Protein AF-A0AAJ2P8X5-F1 (afdb_monomer_lite)

Structure (mmCIF, N/CA/C/O backbone):
data_AF-A0AAJ2P8X5-F1
#
_entry.id   AF-A0AAJ2P8X5-F1
#
loop_
_atom_site.group_PDB
_atom_site.id
_atom_site.type_symbol
_atom_site.label_atom_id
_atom_site.label_alt_id
_atom_site.label_comp_id
_atom_site.label_asym_id
_atom_site.label_entity_id
_atom_site.label_seq_id
_atom_site.pdbx_PDB_ins_code
_atom_site.Cartn_x
_atom_site.Cartn_y
_atom_site.Cartn_z
_atom_site.occupancy
_atom_site.B_iso_or_equiv
_atom_site.auth_seq_id
_atom_site.auth_comp_id
_atom_site.auth_asym_id
_atom_site.auth_atom_id
_atom_site.pdbx_PDB_model_num
ATOM 1 N N . MET A 1 1 ? -8.723 -3.787 31.230 1.00 48.84 1 MET A N 1
ATOM 2 C CA . MET A 1 1 ? -7.267 -3.591 31.422 1.00 48.84 1 MET A CA 1
ATOM 3 C C . MET A 1 1 ? -6.773 -2.481 30.490 1.00 48.84 1 MET A C 1
ATOM 5 O O . MET A 1 1 ? -7.272 -2.401 29.375 1.00 48.84 1 MET A O 1
ATOM 9 N N . ILE A 1 2 ? -5.884 -1.577 30.924 1.00 58.97 2 ILE A N 1
ATOM 10 C CA . ILE A 1 2 ? -5.208 -0.631 30.011 1.00 58.97 2 ILE A CA 1
ATOM 11 C C . ILE A 1 2 ? -3.927 -1.324 29.549 1.00 58.97 2 ILE A C 1
ATOM 13 O O . ILE A 1 2 ? -3.049 -1.585 30.367 1.00 58.97 2 ILE A O 1
ATOM 17 N N . ILE A 1 3 ? -3.831 -1.668 28.265 1.00 67.25 3 ILE A N 1
ATOM 18 C CA . ILE A 1 3 ? -2.622 -2.289 27.715 1.00 67.25 3 ILE A CA 1
ATOM 19 C C . ILE A 1 3 ? -1.516 -1.234 27.694 1.00 67.25 3 ILE A C 1
ATOM 21 O O . ILE A 1 3 ? -1.580 -0.263 26.937 1.00 67.25 3 ILE A O 1
ATOM 25 N N . ASN A 1 4 ? -0.485 -1.426 28.518 1.00 75.75 4 ASN A N 1
ATOM 26 C CA . ASN A 1 4 ? 0.704 -0.590 28.467 1.00 75.75 4 ASN A CA 1
ATOM 27 C C . ASN A 1 4 ? 1.632 -1.073 27.343 1.00 75.75 4 ASN A C 1
ATOM 29 O O . ASN A 1 4 ? 2.343 -2.067 27.492 1.00 75.75 4 ASN A O 1
ATOM 33 N N . LEU A 1 5 ? 1.655 -0.342 26.225 1.00 81.06 5 LEU A N 1
ATOM 34 C CA . LEU A 1 5 ? 2.528 -0.647 25.085 1.00 81.06 5 LEU A CA 1
ATOM 35 C C . LEU A 1 5 ? 4.020 -0.540 25.400 1.00 81.06 5 LEU A C 1
ATOM 37 O O . LEU A 1 5 ? 4.839 -1.070 24.649 1.00 81.06 5 LEU A O 1
ATOM 41 N N . ASP A 1 6 ? 4.390 0.095 26.512 1.00 74.50 6 ASP A N 1
ATOM 42 C CA . ASP A 1 6 ? 5.770 0.077 26.976 1.00 74.50 6 ASP A CA 1
ATOM 43 C C . ASP A 1 6 ? 6.208 -1.357 27.356 1.00 74.50 6 ASP A C 1
ATOM 45 O O . ASP A 1 6 ? 7.390 -1.656 27.317 1.00 74.50 6 ASP A O 1
ATOM 49 N N . ASN A 1 7 ? 5.304 -2.309 27.587 1.00 74.25 7 ASN A N 1
ATOM 50 C CA . ASN A 1 7 ? 5.685 -3.704 27.864 1.00 74.25 7 ASN A CA 1
ATOM 51 C C . ASN A 1 7 ? 5.551 -4.631 26.643 1.00 74.25 7 ASN A C 1
ATOM 53 O O . ASN A 1 7 ? 5.762 -5.836 26.742 1.00 74.25 7 ASN A O 1
ATOM 57 N N . VAL A 1 8 ? 5.221 -4.077 25.474 1.00 82.62 8 VAL A N 1
ATOM 58 C CA . VAL A 1 8 ? 4.968 -4.834 24.244 1.00 82.62 8 VAL A CA 1
ATOM 59 C C . VAL A 1 8 ? 6.171 -4.669 23.308 1.00 82.62 8 VAL A C 1
ATOM 61 O O . VAL A 1 8 ? 6.244 -3.751 22.493 1.00 82.62 8 VAL A O 1
ATOM 64 N N . ASP A 1 9 ? 7.164 -5.552 23.420 1.00 83.31 9 ASP A N 1
ATOM 65 C CA . ASP A 1 9 ? 8.442 -5.387 22.706 1.00 83.31 9 ASP A CA 1
ATOM 66 C C . ASP A 1 9 ? 8.309 -5.346 21.178 1.00 83.31 9 ASP A C 1
ATOM 68 O O . ASP A 1 9 ? 8.989 -4.556 20.518 1.00 83.31 9 ASP A O 1
ATOM 72 N N . ILE A 1 10 ? 7.377 -6.117 20.617 1.00 86.00 10 ILE A N 1
ATOM 73 C CA . ILE A 1 10 ? 7.156 -6.200 19.168 1.00 86.00 10 ILE A CA 1
ATOM 74 C C . ILE A 1 10 ? 6.705 -4.863 18.558 1.00 86.00 10 ILE A C 1
ATOM 76 O O . ILE A 1 10 ? 6.991 -4.624 17.387 1.00 86.00 10 ILE A O 1
ATOM 80 N N . VAL A 1 11 ? 6.087 -3.948 19.325 1.00 86.25 11 VAL A N 1
ATOM 81 C CA . VAL A 1 11 ? 5.691 -2.612 18.822 1.00 86.25 11 VAL A CA 1
ATOM 82 C C . VAL A 1 11 ? 6.790 -1.558 18.970 1.00 86.25 11 VAL A C 1
ATOM 84 O O . VAL A 1 11 ? 6.691 -0.466 18.402 1.00 86.25 11 VAL A O 1
ATOM 87 N N . ARG A 1 12 ? 7.860 -1.861 19.713 1.00 86.69 12 ARG A N 1
ATOM 88 C CA . ARG A 1 12 ? 8.948 -0.915 19.969 1.00 86.69 12 ARG A CA 1
ATOM 89 C C . ARG A 1 12 ? 9.905 -0.840 18.782 1.00 86.69 12 ARG A C 1
ATOM 91 O O . ARG A 1 12 ? 10.338 -1.841 18.210 1.00 86.69 12 ARG A O 1
ATOM 98 N N . ASN A 1 13 ? 10.288 0.385 18.443 1.00 84.31 13 ASN A N 1
ATOM 99 C CA . ASN A 1 13 ? 11.264 0.686 17.400 1.00 84.31 13 ASN A CA 1
ATOM 100 C C . ASN A 1 13 ? 12.677 0.631 17.990 1.00 84.31 13 ASN A C 1
ATOM 102 O O . ASN A 1 13 ? 13.240 1.665 18.345 1.00 84.31 13 ASN A O 1
ATOM 106 N N . LYS A 1 14 ? 13.202 -0.588 18.151 1.00 80.19 14 LYS A N 1
ATOM 107 C CA . LYS A 1 14 ? 14.580 -0.856 18.603 1.00 80.19 14 LYS A CA 1
ATOM 108 C C . LYS A 1 14 ? 15.541 -1.169 17.442 1.00 80.19 14 LYS A C 1
ATOM 110 O O . LYS A 1 14 ? 16.742 -1.023 17.604 1.00 80.19 14 LYS A O 1
ATOM 115 N N . ASP A 1 15 ? 15.016 -1.580 16.286 1.00 74.31 15 ASP A N 1
ATOM 116 C CA . ASP A 1 15 ? 15.795 -1.891 15.080 1.00 74.31 15 ASP A CA 1
ATOM 117 C C . ASP A 1 15 ? 16.088 -0.614 14.271 1.00 74.31 15 ASP A C 1
ATOM 119 O O . ASP A 1 15 ? 15.204 0.212 14.023 1.00 74.31 15 ASP A O 1
ATOM 123 N N . GLU A 1 16 ? 17.331 -0.451 13.822 1.00 71.94 16 GLU A N 1
ATOM 124 C CA . GLU A 1 16 ? 17.741 0.676 12.987 1.00 71.94 16 GLU A CA 1
ATOM 125 C C . GLU A 1 16 ? 17.176 0.624 11.560 1.00 71.94 16 GLU A C 1
ATOM 127 O O . GLU A 1 16 ? 17.072 1.669 10.916 1.00 71.94 16 GLU A O 1
ATOM 132 N N . ASN A 1 17 ? 16.773 -0.544 11.060 1.00 79.81 17 ASN A N 1
ATOM 133 C CA . ASN A 1 17 ? 16.340 -0.750 9.674 1.00 79.81 17 ASN A CA 1
ATOM 134 C C . ASN A 1 17 ? 14.820 -0.742 9.484 1.00 79.81 17 ASN A C 1
ATOM 136 O O . ASN A 1 17 ? 14.348 -0.482 8.366 1.00 79.81 17 ASN A O 1
ATOM 140 N N . LEU A 1 18 ? 14.062 -1.021 10.546 1.00 88.25 18 LEU A N 1
ATOM 141 C CA . LEU A 1 18 ? 12.604 -1.111 10.523 1.00 88.25 18 LEU A CA 1
ATOM 142 C C . LEU A 1 18 ? 11.956 0.091 11.211 1.00 88.25 18 LEU A C 1
ATOM 144 O O . LEU A 1 18 ? 12.499 0.676 12.146 1.00 88.25 18 LEU A O 1
ATOM 148 N N . ILE A 1 19 ? 10.769 0.452 10.737 1.00 90.88 19 ILE A N 1
ATOM 149 C CA . ILE A 1 19 ? 9.845 1.346 11.425 1.00 90.88 19 ILE A CA 1
ATOM 150 C C . ILE A 1 19 ? 8.569 0.558 11.687 1.00 90.88 19 ILE A C 1
ATOM 152 O O . ILE A 1 19 ? 8.025 -0.074 10.781 1.00 90.88 19 ILE A O 1
ATOM 156 N N . LYS A 1 20 ? 8.098 0.617 12.929 1.00 93.06 20 LYS A N 1
ATOM 157 C CA . LYS A 1 20 ? 6.878 -0.027 13.406 1.00 93.06 20 LYS A CA 1
ATOM 158 C C . LYS A 1 20 ? 5.909 1.043 13.880 1.00 93.06 20 LYS A C 1
ATOM 160 O O . LYS A 1 20 ? 6.280 1.890 14.695 1.00 93.06 20 LYS A O 1
ATOM 165 N N . VAL A 1 21 ? 4.691 1.025 13.356 1.00 93.75 21 VAL A N 1
ATOM 166 C CA . VAL A 1 21 ? 3.696 2.075 13.583 1.00 93.75 21 VAL A CA 1
ATOM 167 C C . VAL A 1 21 ? 2.365 1.450 13.969 1.00 93.75 21 VAL A C 1
ATOM 169 O O . VAL A 1 21 ? 1.788 0.693 13.192 1.00 93.75 21 VAL A O 1
ATOM 172 N N . VAL A 1 22 ? 1.871 1.795 15.156 1.00 93.50 22 VAL A N 1
ATOM 173 C CA . VAL A 1 22 ? 0.551 1.374 15.641 1.00 93.50 22 VAL A CA 1
ATOM 174 C C . VAL A 1 22 ? -0.537 2.091 14.841 1.00 93.50 22 VAL A C 1
ATOM 176 O O . VAL A 1 22 ? -0.446 3.301 14.599 1.00 93.50 22 VAL A O 1
ATOM 179 N N . GLN A 1 23 ? -1.567 1.354 14.432 1.00 90.81 23 GLN A N 1
ATOM 180 C CA . GLN A 1 23 ? -2.696 1.885 13.671 1.00 90.81 23 GLN A CA 1
ATOM 181 C C . GLN A 1 23 ? -4.056 1.441 14.233 1.00 90.81 23 GLN A C 1
ATOM 183 O O . GLN A 1 23 ? -4.162 0.977 15.368 1.00 90.81 23 GLN A O 1
ATOM 188 N N . GLY A 1 24 ? -5.110 1.656 13.442 1.00 87.50 24 GLY A N 1
ATOM 189 C CA . GLY A 1 24 ? -6.433 1.105 13.708 1.00 87.50 24 GLY A CA 1
ATOM 190 C C . GLY A 1 24 ? -7.126 1.708 14.926 1.00 87.50 24 GLY A C 1
ATOM 191 O O . GLY A 1 24 ? -6.945 2.883 15.268 1.00 87.50 24 GLY A O 1
ATOM 192 N N . SER A 1 25 ? -7.965 0.892 15.562 1.00 88.12 25 SER A N 1
ATOM 193 C CA . SER A 1 25 ? -8.775 1.309 16.711 1.00 88.12 25 SER A CA 1
ATOM 194 C C . SER A 1 25 ? -7.903 1.670 17.917 1.00 88.12 25 SER A C 1
ATOM 196 O O . SER A 1 25 ? -8.210 2.641 18.606 1.00 88.12 25 SER A O 1
ATOM 198 N N . PHE A 1 26 ? -6.780 0.971 18.124 1.00 89.88 26 PHE A N 1
ATOM 199 C CA . PHE A 1 26 ? -5.836 1.257 19.211 1.00 89.88 26 PHE A CA 1
ATOM 200 C C . PHE A 1 26 ? -5.243 2.666 19.099 1.00 89.88 26 PHE A C 1
ATOM 202 O O . PHE A 1 26 ? -5.220 3.423 20.071 1.00 89.88 26 PHE A O 1
ATOM 209 N N . ALA A 1 27 ? -4.832 3.067 17.890 1.00 91.25 27 ALA A N 1
ATOM 210 C CA . ALA A 1 27 ? -4.333 4.417 17.654 1.00 91.25 27 ALA A CA 1
ATOM 211 C C . ALA A 1 27 ? -5.405 5.480 17.940 1.00 91.25 27 ALA A C 1
ATOM 213 O O . ALA A 1 27 ? -5.131 6.464 18.626 1.00 91.25 27 ALA A O 1
ATOM 214 N N . LEU A 1 28 ? -6.637 5.276 17.471 1.00 91.19 28 LEU A N 1
ATOM 215 C CA . LEU A 1 28 ? -7.735 6.223 17.691 1.00 91.19 28 LEU A CA 1
ATOM 216 C C . LEU A 1 28 ? -8.147 6.326 19.167 1.00 91.19 28 LEU A C 1
ATOM 218 O O . LEU A 1 28 ? -8.377 7.436 19.646 1.00 91.19 28 LEU A O 1
ATOM 222 N N . ASN A 1 29 ? -8.186 5.208 19.897 1.00 91.81 29 ASN A N 1
ATOM 223 C CA . ASN A 1 29 ? -8.441 5.211 21.339 1.00 91.81 29 ASN A CA 1
ATOM 224 C C . ASN A 1 29 ? -7.350 5.980 22.102 1.00 91.81 29 ASN A C 1
ATOM 226 O O . ASN A 1 29 ? -7.674 6.816 22.938 1.00 91.81 29 ASN A O 1
ATOM 230 N N . SER A 1 30 ? -6.071 5.813 21.741 1.00 89.50 30 SER A N 1
ATOM 231 C CA . SER A 1 30 ? -4.974 6.562 22.381 1.00 89.50 30 SER A CA 1
ATOM 232 C C . SER A 1 30 ? -5.050 8.083 22.203 1.00 89.50 30 SER A C 1
ATOM 234 O O . SER A 1 30 ? -4.498 8.831 23.005 1.00 89.50 30 SER A O 1
ATOM 236 N N . TYR A 1 31 ? -5.727 8.548 21.148 1.00 90.94 31 TYR A N 1
ATOM 237 C CA . TYR A 1 31 ? -5.977 9.969 20.908 1.00 90.94 31 TYR A CA 1
ATOM 238 C C . TYR A 1 31 ? -7.253 10.480 21.589 1.00 90.94 31 TYR A C 1
ATOM 240 O O . TYR A 1 31 ? -7.619 11.632 21.367 1.00 90.94 31 TYR A O 1
ATOM 248 N N . GLY A 1 32 ? -7.953 9.638 22.357 1.00 90.31 32 GLY A N 1
ATOM 249 C CA . GLY A 1 32 ? -9.249 9.968 22.953 1.00 90.31 32 GLY A CA 1
ATOM 250 C C . GLY A 1 32 ? -10.374 10.124 21.925 1.00 90.31 32 GLY A C 1
ATOM 251 O O . GLY A 1 32 ? -11.373 10.772 22.206 1.00 90.31 32 GLY A O 1
ATOM 252 N N . ILE A 1 33 ? -10.206 9.582 20.711 1.00 91.25 33 ILE A N 1
ATOM 253 C CA . ILE A 1 33 ? -11.202 9.690 19.630 1.00 91.25 33 ILE A CA 1
ATOM 254 C C . ILE A 1 33 ? -12.229 8.554 19.705 1.00 91.25 33 ILE A C 1
ATOM 256 O O . ILE A 1 33 ? -13.385 8.750 19.338 1.00 91.25 33 ILE A O 1
ATOM 260 N N . LEU A 1 34 ? -11.806 7.367 20.148 1.00 88.25 34 LEU A N 1
ATOM 261 C CA . LEU A 1 34 ? -12.693 6.234 20.417 1.00 88.25 34 LEU A CA 1
ATOM 262 C C . LEU A 1 34 ? -12.790 6.000 21.920 1.00 88.25 34 LEU A C 1
ATOM 264 O O . LEU A 1 34 ? -11.765 5.856 22.581 1.00 88.25 34 LEU A O 1
ATOM 268 N N . GLU A 1 35 ? -14.016 5.898 22.423 1.00 81.44 35 GLU A N 1
ATOM 269 C CA . GLU A 1 35 ? -14.297 5.676 23.846 1.00 81.44 35 GLU A CA 1
ATOM 270 C C . GLU A 1 35 ? -14.054 4.220 24.261 1.00 81.44 35 GLU A C 1
ATOM 272 O O . GLU A 1 35 ? -13.476 3.953 25.317 1.00 81.44 35 GLU A O 1
ATOM 277 N N . ARG A 1 36 ? -14.436 3.260 23.407 1.00 84.81 36 ARG A N 1
ATOM 278 C CA . ARG A 1 36 ? -14.232 1.833 23.684 1.00 84.81 36 ARG A CA 1
ATOM 279 C C . ARG A 1 36 ? -12.748 1.471 23.683 1.00 84.81 36 ARG A C 1
ATOM 281 O O . ARG A 1 36 ? -11.972 1.969 22.865 1.00 84.81 36 ARG A O 1
ATOM 288 N N . LYS A 1 37 ? -12.379 0.528 24.549 1.00 84.31 37 LYS A N 1
ATOM 289 C CA . LYS A 1 37 ? -11.027 -0.037 24.612 1.00 84.31 37 LYS A CA 1
ATOM 290 C C . LYS A 1 37 ? -10.910 -1.196 23.613 1.00 84.31 37 LYS A C 1
ATOM 292 O O . LYS A 1 37 ? -11.639 -2.173 23.766 1.00 84.31 37 LYS A O 1
ATOM 297 N N . PRO A 1 38 ? -10.057 -1.095 22.583 1.00 82.56 38 PRO A N 1
ATOM 298 C CA . PRO A 1 38 ? -9.809 -2.206 21.671 1.00 82.56 38 PRO A CA 1
ATOM 299 C C . PRO A 1 38 ? -8.974 -3.297 22.357 1.00 82.56 38 PRO A C 1
ATOM 301 O O . PRO A 1 38 ? -8.077 -2.989 23.142 1.00 82.56 38 PRO A O 1
ATOM 304 N N . ASN A 1 39 ? -9.276 -4.556 22.044 1.00 78.69 39 ASN A N 1
ATOM 305 C CA . ASN A 1 39 ? -8.521 -5.749 22.452 1.00 78.69 39 ASN A CA 1
ATOM 306 C C . ASN A 1 39 ? -7.608 -6.280 21.327 1.00 78.69 39 ASN A C 1
ATOM 308 O O . ASN A 1 39 ? -6.891 -7.264 21.500 1.00 78.69 39 ASN A O 1
ATOM 312 N N . ASP A 1 40 ? -7.617 -5.609 20.177 1.00 83.69 40 ASP A N 1
ATOM 313 C CA . ASP A 1 40 ? -6.771 -5.853 19.023 1.00 83.69 40 ASP A CA 1
ATOM 314 C C . ASP A 1 40 ? -5.769 -4.706 18.817 1.00 83.69 40 ASP A C 1
ATOM 316 O O . ASP A 1 40 ? -6.070 -3.520 19.001 1.00 83.69 40 ASP A O 1
ATOM 320 N N . LEU A 1 41 ? -4.544 -5.063 18.432 1.00 89.69 41 LEU A N 1
ATOM 321 C CA . LEU A 1 41 ? -3.506 -4.112 18.055 1.00 89.69 41 LEU A CA 1
ATOM 322 C C . LEU A 1 41 ? -3.080 -4.336 16.610 1.00 89.69 41 LEU A C 1
ATOM 324 O O . LEU A 1 41 ? -2.479 -5.351 16.269 1.00 89.69 41 LEU A O 1
ATOM 328 N N . ASP A 1 42 ? -3.317 -3.325 15.784 1.00 89.50 42 ASP A N 1
ATOM 329 C CA . ASP A 1 42 ? -2.856 -3.303 14.404 1.00 89.50 42 ASP A CA 1
ATOM 330 C C . ASP A 1 42 ? -1.480 -2.631 14.310 1.00 89.50 42 ASP A C 1
ATOM 332 O O . ASP A 1 42 ? -1.294 -1.483 14.736 1.00 89.50 42 ASP A O 1
ATOM 336 N N . LEU A 1 43 ? -0.520 -3.306 13.684 1.00 92.00 43 LEU A N 1
ATOM 337 C CA . LEU A 1 43 ? 0.845 -2.824 13.496 1.00 92.00 43 LEU A CA 1
ATOM 338 C C . LEU A 1 43 ? 1.214 -2.792 12.011 1.00 92.00 43 LEU A C 1
ATOM 340 O O . LEU A 1 43 ? 1.122 -3.799 11.316 1.00 92.00 43 LEU A O 1
ATOM 344 N N . ILE A 1 44 ? 1.699 -1.647 11.532 1.00 91.06 44 ILE A N 1
ATOM 345 C CA . ILE A 1 44 ? 2.363 -1.544 10.228 1.00 91.06 44 ILE A CA 1
ATOM 346 C C . ILE A 1 44 ? 3.871 -1.611 10.453 1.00 91.06 44 ILE A C 1
ATOM 348 O O . ILE A 1 44 ? 4.415 -0.791 11.196 1.00 91.06 44 ILE A O 1
ATOM 352 N N . ILE A 1 45 ? 4.558 -2.531 9.777 1.00 90.88 45 ILE A N 1
ATOM 353 C CA . ILE A 1 45 ? 6.025 -2.601 9.771 1.00 90.88 45 ILE A CA 1
ATOM 354 C C . ILE A 1 45 ? 6.543 -2.356 8.359 1.00 90.88 45 ILE A C 1
ATOM 356 O O . ILE A 1 45 ? 6.096 -2.996 7.413 1.00 90.88 45 ILE A O 1
ATOM 360 N N . PHE A 1 46 ? 7.514 -1.456 8.217 1.00 88.31 46 PHE A N 1
ATOM 361 C CA . PHE A 1 46 ? 8.161 -1.155 6.940 1.00 88.31 46 PHE A CA 1
ATOM 362 C C . PHE A 1 46 ? 9.642 -0.816 7.115 1.00 88.31 46 PHE A C 1
ATOM 364 O O . PHE A 1 46 ? 10.120 -0.593 8.225 1.00 88.31 46 PHE A O 1
ATOM 371 N N . SER A 1 47 ? 10.396 -0.778 6.014 1.00 86.69 47 SER A N 1
ATOM 372 C CA . SER A 1 47 ? 11.827 -0.452 6.049 1.00 86.69 47 SER A CA 1
ATOM 373 C C . SER A 1 47 ? 12.065 1.040 5.842 1.00 86.69 47 SER A C 1
ATOM 375 O O . SER A 1 47 ? 11.473 1.653 4.951 1.00 86.69 47 SER A O 1
ATOM 377 N N . LYS A 1 48 ? 13.049 1.601 6.557 1.00 82.69 48 LYS A N 1
ATOM 378 C CA . LYS A 1 48 ? 13.560 2.960 6.292 1.00 82.69 48 LYS A CA 1
ATOM 379 C C . LYS A 1 48 ? 14.083 3.130 4.859 1.00 82.69 48 LYS A C 1
ATOM 381 O O . LYS A 1 48 ? 14.020 4.225 4.304 1.00 82.69 48 LYS A O 1
ATOM 386 N N . LYS A 1 49 ? 14.586 2.051 4.244 1.00 81.19 49 LYS A N 1
ATOM 387 C CA . LYS A 1 49 ? 15.208 2.054 2.908 1.00 81.19 49 LYS A CA 1
ATOM 388 C C . LYS A 1 49 ? 14.283 1.556 1.783 1.00 81.19 49 LYS A C 1
ATOM 390 O O . LYS A 1 49 ? 14.743 1.470 0.652 1.00 81.19 49 LYS A O 1
ATOM 395 N N . ILE A 1 50 ? 12.991 1.314 2.049 1.00 77.62 50 ILE A N 1
ATOM 396 C CA . ILE A 1 50 ? 12.007 0.776 1.078 1.00 77.62 50 ILE A CA 1
ATOM 397 C C . ILE A 1 50 ? 12.492 -0.552 0.476 1.00 77.62 50 ILE A C 1
ATOM 399 O O . ILE A 1 50 ? 12.791 -0.659 -0.712 1.00 77.62 50 ILE A O 1
ATOM 403 N N . LYS A 1 51 ? 12.624 -1.552 1.345 1.00 82.50 51 LYS A N 1
ATOM 404 C CA . LYS A 1 51 ? 13.026 -2.918 1.000 1.00 82.50 51 LYS A CA 1
ATOM 405 C C . LYS A 1 51 ? 11.820 -3.780 0.622 1.00 82.50 51 LYS A C 1
ATOM 407 O O . LYS A 1 51 ? 10.681 -3.442 0.951 1.00 82.50 51 LYS A O 1
ATOM 412 N N . SER A 1 52 ? 12.075 -4.895 -0.059 1.00 78.81 52 SER A N 1
ATOM 413 C CA . SER A 1 52 ? 11.028 -5.827 -0.477 1.00 78.81 52 SER A CA 1
ATOM 414 C C . SER A 1 52 ? 10.326 -6.493 0.716 1.00 78.81 52 SER A C 1
ATOM 416 O O . SER A 1 52 ? 10.867 -6.566 1.824 1.00 78.81 52 SER A O 1
ATOM 418 N N . LEU A 1 53 ? 9.106 -6.999 0.495 1.00 80.06 53 LEU A N 1
ATOM 419 C CA . LEU A 1 53 ? 8.357 -7.681 1.554 1.00 80.06 53 LEU A CA 1
ATOM 420 C C . LEU A 1 53 ? 9.046 -8.974 1.995 1.00 80.06 53 LEU A C 1
ATOM 422 O O . LEU A 1 53 ? 8.979 -9.304 3.175 1.00 80.06 53 LEU A O 1
ATOM 426 N N . ARG A 1 54 ? 9.760 -9.669 1.095 1.00 81.69 54 ARG A N 1
ATOM 427 C CA . ARG A 1 54 ? 10.555 -10.853 1.452 1.00 81.69 54 ARG A CA 1
ATOM 428 C C . ARG A 1 54 ? 11.607 -10.516 2.509 1.00 81.69 54 ARG A C 1
ATOM 430 O O . ARG A 1 54 ? 11.690 -11.211 3.519 1.00 81.69 54 ARG A O 1
ATOM 437 N N . PHE A 1 55 ? 12.344 -9.420 2.319 1.00 85.25 55 PHE A N 1
ATOM 438 C CA . PHE A 1 55 ? 13.320 -8.939 3.302 1.00 85.25 55 PHE A CA 1
ATOM 439 C C . PHE A 1 55 ? 12.655 -8.589 4.642 1.00 85.25 55 PHE A C 1
ATOM 441 O O . PHE A 1 55 ? 13.118 -9.015 5.700 1.00 85.25 55 PHE A O 1
ATOM 448 N N . LEU A 1 56 ? 11.547 -7.839 4.603 1.00 87.12 56 LEU A N 1
ATOM 449 C CA . LEU A 1 56 ? 10.804 -7.463 5.811 1.00 87.12 56 LEU A CA 1
ATOM 450 C C . LEU A 1 56 ? 10.288 -8.688 6.567 1.00 87.12 56 LEU A C 1
ATOM 452 O O . LEU A 1 56 ? 10.391 -8.747 7.790 1.00 87.12 56 LEU A O 1
ATOM 456 N N . ASN A 1 57 ? 9.771 -9.675 5.837 1.00 87.06 57 ASN A N 1
ATOM 457 C CA . ASN A 1 57 ? 9.270 -10.918 6.397 1.00 87.06 57 ASN A CA 1
ATOM 458 C C . ASN A 1 57 ? 10.379 -11.697 7.098 1.00 87.06 57 ASN A C 1
ATOM 460 O O . ASN A 1 57 ? 10.203 -12.098 8.241 1.00 87.06 57 ASN A O 1
ATOM 464 N N . GLN A 1 58 ? 11.537 -11.854 6.454 1.00 88.69 58 GLN A N 1
ATOM 465 C CA . GLN A 1 58 ? 12.692 -12.520 7.060 1.00 88.69 58 GLN A CA 1
ATOM 466 C C . GLN A 1 58 ? 13.128 -11.830 8.356 1.00 88.69 58 GLN A C 1
ATOM 468 O O . GLN A 1 58 ? 13.328 -12.497 9.369 1.00 88.69 58 GLN A O 1
ATOM 473 N N . LYS A 1 59 ? 13.220 -10.493 8.355 1.00 88.94 59 LYS A N 1
ATOM 474 C CA . LYS A 1 59 ? 13.569 -9.727 9.560 1.00 88.94 59 LYS A CA 1
ATOM 475 C C . LYS A 1 59 ? 12.543 -9.901 10.678 1.00 88.94 59 LYS A C 1
ATOM 477 O O . LYS A 1 59 ? 12.939 -10.144 11.814 1.00 88.94 59 LYS A O 1
ATOM 482 N N . LEU A 1 60 ? 11.251 -9.841 10.355 1.00 89.12 60 LEU A N 1
ATOM 483 C CA . LEU A 1 60 ? 10.192 -10.060 11.337 1.00 89.12 60 LEU A CA 1
ATOM 484 C C . LEU A 1 60 ? 10.222 -11.487 11.897 1.00 89.12 60 LEU A C 1
ATOM 486 O O . LEU A 1 60 ? 10.099 -11.652 13.102 1.00 89.12 60 LEU A O 1
ATOM 490 N N . MET A 1 61 ? 10.424 -12.511 11.065 1.00 89.25 61 MET A N 1
ATOM 491 C CA . MET A 1 61 ? 10.478 -13.900 11.537 1.00 89.25 61 MET A CA 1
ATOM 492 C C . MET A 1 61 ? 11.647 -14.144 12.500 1.00 89.25 61 MET A C 1
ATOM 494 O O . MET A 1 61 ? 11.463 -14.838 13.495 1.00 89.25 61 MET A O 1
ATOM 498 N N . ILE A 1 62 ? 12.811 -13.525 12.262 1.00 88.94 62 ILE A N 1
ATOM 499 C CA . ILE A 1 62 ? 13.957 -13.563 13.191 1.00 88.94 62 ILE A CA 1
ATOM 500 C C . ILE A 1 62 ? 13.629 -12.861 14.517 1.00 88.94 62 ILE A C 1
ATOM 502 O O . ILE A 1 62 ? 14.111 -13.267 15.573 1.00 88.94 62 ILE A O 1
ATOM 506 N N . GLU A 1 63 ? 12.851 -11.777 14.484 1.00 87.94 63 GLU A N 1
ATOM 507 C CA . GLU A 1 63 ? 12.410 -11.100 15.704 1.00 87.94 63 GLU A CA 1
ATOM 508 C C . GLU A 1 63 ? 11.387 -11.949 16.477 1.00 87.94 63 GLU A C 1
ATOM 510 O O . GLU A 1 63 ? 11.521 -12.127 17.687 1.00 87.94 63 GLU A O 1
ATOM 515 N N . LEU A 1 64 ? 10.403 -12.522 15.778 1.00 88.44 64 LEU A N 1
ATOM 516 C CA . LEU A 1 64 ? 9.361 -13.360 16.372 1.00 88.44 64 LEU A CA 1
ATOM 517 C C . LEU A 1 64 ? 9.924 -14.647 16.973 1.00 88.44 64 LEU A C 1
ATOM 519 O O . LEU A 1 64 ? 9.512 -15.020 18.066 1.00 88.44 64 LEU A O 1
ATOM 523 N N . SER A 1 65 ? 10.912 -15.285 16.337 1.00 87.00 65 SER A N 1
ATOM 524 C CA . SER A 1 65 ? 11.539 -16.503 16.873 1.00 87.00 65 SER A CA 1
ATOM 525 C C . SER A 1 65 ? 12.250 -16.281 18.213 1.00 87.00 65 SER A C 1
ATOM 527 O O . SER A 1 65 ? 12.513 -17.236 18.938 1.00 87.00 65 SER A O 1
ATOM 529 N N . LYS A 1 66 ? 12.573 -15.027 18.555 1.00 86.94 66 LYS A N 1
ATOM 530 C CA . LYS A 1 66 ? 13.177 -14.651 19.841 1.00 86.94 66 LYS A CA 1
ATOM 531 C C . LYS A 1 66 ? 12.135 -14.363 20.925 1.00 86.94 66 LYS A C 1
ATOM 533 O O . LYS A 1 66 ? 12.497 -14.298 22.097 1.00 86.94 66 LYS A O 1
ATOM 538 N N . ASN A 1 67 ? 10.862 -14.190 20.567 1.00 84.12 67 ASN A N 1
ATOM 539 C CA . ASN A 1 67 ? 9.800 -13.837 21.503 1.00 84.12 67 ASN A CA 1
ATOM 540 C C . ASN A 1 67 ? 8.916 -15.052 21.824 1.00 84.12 67 ASN A C 1
ATOM 542 O O . ASN A 1 67 ? 7.960 -15.348 21.114 1.00 84.12 67 ASN A O 1
ATOM 546 N N . LYS A 1 68 ? 9.215 -15.738 22.934 1.00 82.62 68 LYS A N 1
ATOM 547 C CA . LYS A 1 68 ? 8.503 -16.960 23.362 1.00 82.62 68 LYS A CA 1
ATOM 548 C C . LYS A 1 68 ? 7.057 -16.725 23.834 1.00 82.62 68 LYS A C 1
ATOM 550 O O . LYS A 1 68 ? 6.303 -17.693 23.965 1.00 82.62 68 LYS A O 1
ATOM 555 N N . ASN A 1 69 ? 6.673 -15.467 24.075 1.00 85.50 69 ASN A N 1
ATOM 556 C CA . ASN A 1 69 ? 5.365 -15.082 24.621 1.00 85.50 69 ASN A CA 1
ATOM 557 C C . ASN A 1 69 ? 4.293 -14.846 23.545 1.00 85.50 69 ASN A C 1
ATOM 559 O O . ASN A 1 69 ? 3.161 -14.507 23.890 1.00 85.50 69 ASN A O 1
ATOM 563 N N . LEU A 1 70 ? 4.646 -14.992 22.266 1.00 88.50 70 LEU A N 1
ATOM 564 C CA . LEU A 1 70 ? 3.749 -14.801 21.132 1.00 88.50 70 LEU A CA 1
ATOM 565 C C . LEU A 1 70 ? 3.521 -16.128 20.411 1.00 88.50 70 LEU A C 1
ATOM 567 O O . LEU A 1 70 ? 4.479 -16.780 20.001 1.00 88.50 70 LEU A O 1
ATOM 571 N N . ASP A 1 71 ? 2.256 -16.473 20.197 1.00 89.94 71 ASP A N 1
ATOM 572 C CA . ASP A 1 71 ? 1.859 -17.569 19.322 1.00 89.94 71 ASP A CA 1
ATOM 573 C C . ASP A 1 71 ? 1.431 -17.034 17.960 1.00 89.94 71 ASP A C 1
ATOM 575 O O . ASP A 1 71 ? 0.628 -16.105 17.850 1.00 89.94 71 ASP A O 1
ATOM 579 N N . VAL A 1 72 ? 1.961 -17.633 16.894 1.00 89.69 72 VAL A N 1
ATOM 580 C CA . VAL A 1 72 ? 1.621 -17.271 15.516 1.00 89.69 72 VAL A CA 1
ATOM 581 C C . VAL A 1 72 ? 0.383 -18.058 15.090 1.00 89.69 72 VAL A C 1
ATOM 583 O O . VAL A 1 72 ? 0.463 -19.261 14.866 1.00 89.69 72 VAL A O 1
ATOM 586 N N . LYS A 1 73 ? -0.762 -17.384 14.948 1.00 90.56 73 LYS A N 1
ATOM 587 C CA . LYS A 1 73 ? -2.030 -18.011 14.525 1.00 90.56 73 LYS A CA 1
ATOM 588 C C . LYS A 1 73 ? -2.210 -18.037 13.016 1.00 90.56 73 LYS A C 1
ATOM 590 O O . LYS A 1 73 ? -2.770 -18.977 12.470 1.00 90.56 73 LYS A O 1
ATOM 595 N N . LEU A 1 74 ? -1.751 -16.988 12.340 1.00 84.50 74 LEU A N 1
ATOM 596 C CA . LEU A 1 74 ? -1.752 -16.910 10.884 1.00 84.50 74 LEU A CA 1
ATOM 597 C C . LEU A 1 74 ? -0.448 -16.280 10.426 1.00 84.50 74 LEU A C 1
ATOM 599 O O . LEU A 1 74 ? -0.053 -15.233 10.938 1.00 84.50 74 LEU A O 1
ATOM 603 N N . SER A 1 75 ? 0.195 -16.890 9.436 1.00 83.62 75 SER A N 1
ATOM 604 C CA . SER A 1 75 ? 1.427 -16.370 8.858 1.00 83.62 75 SER A CA 1
ATOM 605 C C . SER A 1 75 ? 1.361 -16.415 7.344 1.00 83.62 75 SER A C 1
ATOM 607 O O . SER A 1 75 ? 1.294 -17.476 6.731 1.00 83.62 75 SER A O 1
ATOM 609 N N . THR A 1 76 ? 1.394 -15.235 6.741 1.00 79.69 76 THR A N 1
ATOM 610 C CA . THR A 1 76 ? 1.600 -15.051 5.307 1.00 79.69 76 THR A CA 1
ATOM 611 C C . THR A 1 76 ? 2.813 -14.142 5.100 1.00 79.69 76 THR A C 1
ATOM 613 O O . THR A 1 76 ? 3.219 -13.419 6.022 1.00 79.69 76 THR A O 1
ATOM 616 N N . PRO A 1 77 ? 3.399 -14.093 3.894 1.00 75.94 77 PRO A N 1
ATOM 617 C CA . PRO A 1 77 ? 4.569 -13.257 3.635 1.00 75.94 77 PRO A CA 1
ATOM 618 C C . PRO A 1 77 ? 4.374 -11.767 3.941 1.00 75.94 77 PRO A C 1
ATOM 620 O O . PRO A 1 77 ? 5.345 -11.108 4.299 1.00 75.94 77 PRO A O 1
ATOM 623 N N . PHE A 1 78 ? 3.143 -11.247 3.928 1.00 76.56 78 PHE A N 1
ATOM 624 C CA . PHE A 1 78 ? 2.834 -9.830 4.169 1.00 76.56 78 PHE A CA 1
ATOM 625 C C . PHE A 1 78 ? 1.944 -9.566 5.396 1.00 76.56 78 PHE A C 1
ATOM 627 O O . PHE A 1 78 ? 1.944 -8.452 5.906 1.00 76.56 78 PHE A O 1
ATOM 634 N N . PHE A 1 79 ? 1.242 -10.570 5.928 1.00 83.75 79 PHE A N 1
ATOM 635 C CA . PHE A 1 79 ? 0.341 -10.430 7.079 1.00 83.75 79 PHE A CA 1
ATOM 636 C C . PHE A 1 79 ? 0.582 -11.511 8.135 1.00 83.75 79 PHE A C 1
ATOM 638 O O . PHE A 1 79 ? 0.762 -12.680 7.786 1.00 83.75 79 PHE A O 1
ATOM 645 N N . LYS A 1 80 ? 0.598 -11.129 9.416 1.00 87.38 80 LYS A N 1
ATOM 646 C CA . LYS A 1 80 ? 0.724 -12.053 10.551 1.00 87.38 80 LYS A CA 1
ATOM 647 C C . LYS A 1 80 ? -0.355 -11.745 11.572 1.00 87.38 80 LYS A C 1
ATOM 649 O O . LYS A 1 80 ? -0.567 -10.580 11.891 1.00 87.38 80 LYS A O 1
ATOM 654 N N . LYS A 1 81 ? -0.974 -12.786 12.116 1.00 90.81 81 LYS A N 1
ATOM 655 C CA . LYS A 1 81 ? -1.842 -12.696 13.290 1.00 90.81 81 LYS A CA 1
ATOM 656 C C . LYS A 1 81 ? -1.169 -13.425 14.439 1.00 90.81 81 LYS A C 1
ATOM 658 O O . LYS A 1 81 ? -0.853 -14.609 14.307 1.00 90.81 81 LYS A O 1
ATOM 663 N N . LEU A 1 82 ? -0.938 -12.706 15.526 1.00 92.00 82 LEU A N 1
ATOM 664 C CA . LEU A 1 82 ? -0.249 -13.179 16.717 1.00 92.00 82 LEU A CA 1
ATOM 665 C C . LEU A 1 82 ? -1.174 -13.059 17.924 1.00 92.00 82 LEU A C 1
ATOM 667 O O . LEU A 1 82 ? -1.961 -12.118 18.003 1.00 92.00 82 LEU A O 1
ATOM 671 N N . GLU A 1 83 ? -1.039 -13.970 18.874 1.00 91.00 83 GLU A N 1
ATOM 672 C CA . GLU A 1 83 ? -1.725 -13.917 20.164 1.00 91.00 83 GLU A CA 1
ATOM 673 C C . GLU A 1 83 ? -0.686 -13.927 21.283 1.00 91.00 83 GLU A C 1
ATOM 675 O O . GLU A 1 83 ? 0.310 -14.652 21.210 1.00 91.00 83 GLU A O 1
ATOM 680 N N . PHE A 1 84 ? -0.884 -13.099 22.305 1.00 86.94 84 PHE A N 1
ATOM 681 C CA . PHE A 1 84 ? -0.073 -13.186 23.511 1.00 86.94 84 PHE A CA 1
ATOM 682 C C . PHE A 1 84 ? -0.540 -14.344 24.384 1.00 86.94 84 PHE A C 1
ATOM 684 O O . PHE A 1 84 ? -1.713 -1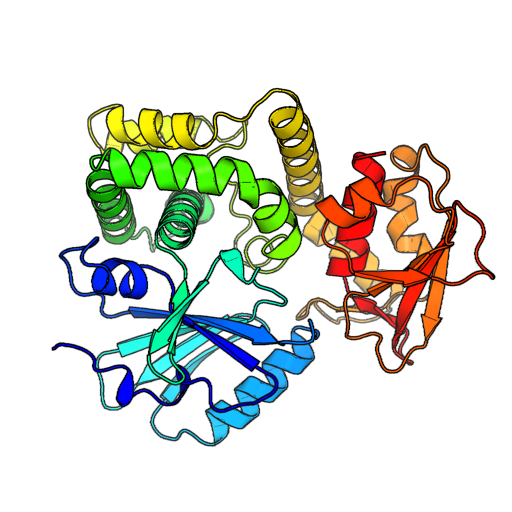4.445 24.710 1.00 86.94 84 PHE A O 1
ATOM 691 N N . LYS A 1 85 ? 0.403 -15.156 24.865 1.00 85.38 85 LYS A N 1
ATOM 692 C CA . LYS A 1 85 ? 0.087 -16.248 25.804 1.00 85.38 85 LYS A CA 1
ATOM 693 C C . LYS A 1 85 ? -0.455 -15.751 27.144 1.00 85.38 85 LYS A C 1
ATOM 695 O O . LYS A 1 85 ? -1.274 -16.411 27.766 1.00 85.38 85 LYS A O 1
ATOM 700 N N . ASN A 1 86 ? 0.022 -14.584 27.579 1.00 82.94 86 ASN A N 1
ATOM 701 C CA . ASN A 1 86 ? -0.190 -14.074 28.938 1.00 82.94 86 ASN A CA 1
ATOM 702 C C . ASN A 1 86 ? -1.023 -12.782 28.969 1.00 82.94 86 ASN A C 1
ATOM 704 O O . ASN A 1 86 ? -1.128 -12.142 30.013 1.00 82.94 86 ASN A O 1
ATOM 708 N N . LEU A 1 87 ? -1.548 -12.343 27.824 1.00 79.62 87 LEU A N 1
ATOM 709 C CA . LEU A 1 87 ? -2.392 -11.156 27.705 1.00 79.62 87 LEU A CA 1
ATOM 710 C C . LEU A 1 87 ? -3.535 -11.490 26.755 1.00 79.62 87 LEU A C 1
ATOM 712 O O . LEU A 1 87 ? -3.283 -12.035 25.685 1.00 79.62 87 LEU A O 1
ATOM 716 N N . ASP A 1 88 ? -4.755 -11.082 27.097 1.00 82.69 88 ASP A N 1
ATOM 717 C CA . ASP A 1 88 ? -5.885 -11.082 26.163 1.00 82.69 88 ASP A CA 1
ATOM 718 C C . ASP A 1 88 ? -5.695 -9.958 25.126 1.00 82.69 88 ASP A C 1
ATOM 720 O O . ASP A 1 88 ? -6.272 -8.870 25.208 1.00 82.69 88 ASP A O 1
ATOM 724 N N . LEU A 1 89 ? -4.736 -10.173 24.223 1.00 85.75 89 LEU A N 1
ATOM 725 C CA . LEU A 1 89 ? -4.326 -9.231 23.194 1.00 85.75 89 LEU A CA 1
ATOM 726 C C . LEU A 1 89 ? -3.916 -9.981 21.931 1.00 85.75 89 LEU A C 1
ATOM 728 O O . LEU A 1 89 ? -2.916 -10.705 21.895 1.00 85.75 89 LEU A O 1
ATOM 732 N N . THR A 1 90 ? -4.651 -9.709 20.860 1.00 89.62 90 THR A N 1
ATOM 733 C CA . THR A 1 90 ? -4.285 -10.126 19.507 1.00 89.62 90 THR A CA 1
ATOM 734 C C . THR A 1 90 ? -3.515 -9.007 18.809 1.00 89.62 90 THR A C 1
ATOM 736 O O . THR A 1 90 ? -3.930 -7.848 18.840 1.00 89.62 90 THR A O 1
ATOM 739 N N . ILE A 1 91 ? -2.414 -9.344 18.136 1.00 90.94 91 ILE A N 1
ATOM 740 C CA . ILE A 1 91 ? -1.689 -8.423 17.257 1.00 90.94 91 ILE A CA 1
ATOM 741 C C . ILE A 1 91 ? -1.874 -8.847 15.806 1.00 90.94 91 ILE A C 1
ATOM 743 O O . ILE A 1 91 ? -1.529 -9.965 15.421 1.00 90.94 91 ILE A O 1
ATOM 747 N N . GLU A 1 92 ? -2.312 -7.912 14.975 1.00 90.12 92 GLU A N 1
ATOM 748 C CA . GLU A 1 92 ? -2.282 -8.044 13.525 1.00 90.12 92 GLU A CA 1
ATOM 749 C C . GLU A 1 92 ? -1.142 -7.197 12.954 1.00 90.12 92 GLU A C 1
ATOM 751 O O . GLU A 1 92 ? -1.104 -5.976 13.094 1.00 90.12 92 GLU A O 1
ATOM 756 N N . ILE A 1 93 ? -0.174 -7.848 12.309 1.00 89.44 93 ILE A N 1
ATOM 757 C CA . ILE A 1 93 ? 0.974 -7.191 11.689 1.00 89.44 93 ILE A CA 1
ATOM 758 C C . ILE A 1 93 ? 0.804 -7.200 10.178 1.00 89.44 93 ILE A C 1
ATOM 760 O O . ILE A 1 93 ? 0.774 -8.259 9.550 1.00 89.44 93 ILE A O 1
ATOM 764 N N . ILE A 1 94 ? 0.796 -6.008 9.591 1.00 86.56 94 ILE A N 1
ATOM 765 C CA . ILE A 1 94 ? 0.876 -5.788 8.151 1.00 86.56 94 ILE A CA 1
ATOM 766 C C . ILE A 1 94 ? 2.293 -5.325 7.823 1.00 86.56 94 ILE A C 1
ATOM 768 O O . ILE A 1 94 ? 2.766 -4.294 8.308 1.00 86.56 94 ILE A O 1
ATOM 772 N N . LEU A 1 95 ? 2.980 -6.083 6.975 1.00 85.19 95 LEU A N 1
ATOM 773 C CA . LEU A 1 95 ? 4.227 -5.645 6.371 1.00 85.19 95 LEU A CA 1
ATOM 774 C C . LEU A 1 95 ? 3.898 -4.742 5.190 1.00 85.19 95 LEU A C 1
ATOM 776 O O . LEU A 1 95 ? 3.352 -5.193 4.191 1.00 85.19 95 LEU A O 1
ATOM 780 N N . ALA A 1 96 ? 4.256 -3.472 5.308 1.00 79.44 96 ALA A N 1
ATOM 781 C CA . ALA A 1 96 ? 4.165 -2.507 4.229 1.00 79.44 96 ALA A CA 1
ATOM 782 C C . ALA A 1 96 ? 5.565 -2.210 3.696 1.00 79.44 96 ALA A C 1
ATOM 784 O O . ALA A 1 96 ? 6.556 -2.238 4.422 1.00 79.44 96 ALA A O 1
ATOM 785 N N . LYS A 1 97 ? 5.676 -1.856 2.419 1.00 72.06 97 LYS A N 1
ATOM 786 C CA . LYS A 1 97 ? 6.971 -1.440 1.863 1.00 72.06 97 LYS A CA 1
ATOM 787 C C . LYS A 1 97 ? 7.365 -0.030 2.282 1.00 72.06 97 LYS A C 1
ATOM 789 O O . LYS A 1 97 ? 8.547 0.267 2.458 1.00 72.06 97 LYS A O 1
ATOM 794 N N . PHE A 1 98 ? 6.376 0.845 2.421 1.00 75.19 98 PHE A N 1
ATOM 795 C CA . PHE A 1 98 ? 6.584 2.252 2.705 1.00 75.19 98 PHE A CA 1
ATOM 796 C C . PHE A 1 98 ? 5.336 2.869 3.323 1.00 75.19 98 PHE A C 1
ATOM 798 O O . PHE A 1 98 ? 4.230 2.630 2.857 1.00 75.19 98 PHE A O 1
ATOM 805 N N . LEU A 1 99 ? 5.537 3.741 4.306 1.00 79.56 99 LEU A N 1
ATOM 806 C CA . LEU A 1 99 ? 4.521 4.661 4.791 1.00 79.56 99 LEU A CA 1
ATOM 807 C C . LEU A 1 99 ? 5.116 6.068 4.762 1.00 79.56 99 LEU A C 1
ATOM 809 O O . LEU A 1 99 ? 6.239 6.280 5.226 1.00 79.56 99 LEU A O 1
ATOM 813 N N . LYS A 1 100 ? 4.388 7.048 4.215 1.00 79.75 100 LYS A N 1
ATOM 814 C CA . LYS A 1 100 ? 4.910 8.418 4.149 1.00 79.75 100 LYS A CA 1
ATOM 815 C C . LYS A 1 100 ? 5.145 8.975 5.560 1.00 79.75 100 LYS A C 1
ATOM 817 O O . LYS A 1 100 ? 4.249 8.859 6.396 1.00 79.75 100 LYS A O 1
ATOM 822 N N . PRO A 1 101 ? 6.268 9.670 5.822 1.00 79.50 101 PRO A N 1
ATOM 823 C CA . PRO A 1 101 ? 6.556 10.246 7.140 1.00 79.50 101 PRO A CA 1
ATOM 824 C C . PRO A 1 101 ? 5.465 11.176 7.679 1.00 79.50 101 PRO A C 1
ATOM 826 O O . PRO A 1 101 ? 5.257 11.270 8.880 1.00 79.50 101 PRO A O 1
ATOM 829 N N . ASN A 1 102 ? 4.714 11.849 6.803 1.00 83.31 102 ASN A N 1
ATOM 830 C CA . ASN A 1 102 ? 3.625 12.736 7.206 1.00 83.31 102 ASN A CA 1
ATOM 831 C C . ASN A 1 102 ? 2.336 12.003 7.631 1.00 83.31 102 ASN A C 1
ATOM 833 O O . ASN A 1 102 ? 1.393 12.686 8.037 1.00 83.31 102 ASN A O 1
ATOM 837 N N . ILE A 1 103 ? 2.283 10.670 7.528 1.00 88.56 103 ILE A N 1
ATOM 838 C CA . ILE A 1 103 ? 1.132 9.819 7.870 1.00 88.56 103 ILE A CA 1
ATOM 839 C C . ILE A 1 103 ? 1.212 9.296 9.308 1.00 88.56 103 ILE A C 1
ATOM 841 O O . ILE A 1 103 ? 0.186 8.944 9.881 1.00 88.56 103 ILE A O 1
ATOM 845 N N . TYR A 1 104 ? 2.390 9.295 9.926 1.00 92.12 104 TYR A N 1
ATOM 846 C CA . TYR A 1 104 ? 2.586 8.841 11.300 1.00 92.12 104 TYR A CA 1
ATOM 847 C C . TYR A 1 104 ? 3.355 9.878 12.119 1.00 92.12 104 TYR A C 1
ATOM 849 O O . TYR A 1 104 ? 3.910 10.836 11.581 1.00 92.12 104 TYR A O 1
ATOM 857 N N . LYS A 1 105 ? 3.332 9.736 13.443 1.00 93.00 105 LYS A N 1
ATOM 858 C CA . LYS A 1 105 ? 4.072 10.594 14.370 1.00 93.00 105 LYS A CA 1
ATOM 859 C C . LYS A 1 105 ? 4.628 9.779 15.531 1.00 93.00 105 LYS A C 1
ATOM 861 O O . LYS A 1 105 ? 4.042 8.779 15.942 1.00 93.00 105 LYS A O 1
ATOM 866 N N . LYS A 1 106 ? 5.768 10.221 16.056 1.00 91.50 106 LYS A N 1
ATOM 867 C CA . LYS A 1 106 ? 6.340 9.692 17.295 1.00 91.50 106 LYS A CA 1
ATOM 868 C C . LYS A 1 106 ? 5.477 10.164 18.467 1.00 91.50 106 LYS A C 1
ATOM 870 O O . LYS A 1 106 ? 5.180 11.353 18.547 1.00 91.50 106 LYS A O 1
ATOM 875 N N . ILE A 1 107 ? 5.062 9.245 19.334 1.00 89.38 107 ILE A N 1
ATOM 876 C CA . ILE A 1 107 ? 4.257 9.549 20.534 1.00 89.38 107 ILE A CA 1
ATOM 877 C C . ILE A 1 107 ? 5.115 9.490 21.793 1.00 89.38 107 ILE A C 1
ATOM 879 O O . ILE A 1 107 ? 4.984 10.333 22.670 1.00 89.38 107 ILE A O 1
ATOM 883 N N . LYS A 1 108 ? 6.027 8.516 21.859 1.00 87.00 108 LYS A N 1
ATOM 884 C CA . LYS A 1 108 ? 7.014 8.356 22.932 1.00 87.00 108 LYS A CA 1
ATOM 885 C C . LYS A 1 108 ? 8.354 7.905 22.349 1.00 87.00 108 LYS A C 1
ATOM 887 O O . LYS A 1 108 ? 8.473 7.644 21.145 1.00 87.00 108 LYS A O 1
ATOM 892 N N . LYS A 1 109 ? 9.386 7.790 23.192 1.00 85.19 109 LYS A N 1
ATOM 893 C CA . LYS A 1 109 ? 10.651 7.139 22.814 1.00 85.19 109 LYS A CA 1
ATOM 894 C C . LYS A 1 109 ? 10.333 5.752 22.230 1.00 85.19 109 LYS A C 1
ATOM 896 O O . LYS A 1 109 ? 9.673 4.947 22.868 1.00 85.19 109 LYS A O 1
ATOM 901 N N . ASN A 1 110 ? 10.760 5.510 20.990 1.00 87.69 110 ASN A N 1
ATOM 902 C CA . ASN A 1 110 ? 10.587 4.251 20.250 1.00 87.69 110 ASN A CA 1
ATOM 903 C C . ASN A 1 110 ? 9.141 3.818 19.932 1.00 87.69 110 ASN A C 1
ATOM 905 O O . ASN A 1 110 ? 8.942 2.678 19.509 1.00 87.69 110 ASN A O 1
ATOM 909 N N . LEU A 1 111 ? 8.151 4.708 20.060 1.00 91.00 111 LEU A N 1
ATOM 910 C CA . LEU A 1 111 ? 6.748 4.390 19.792 1.00 91.00 111 LEU A CA 1
ATOM 911 C C . LEU A 1 111 ? 6.136 5.376 18.791 1.00 91.00 111 LEU A C 1
ATOM 913 O O . LEU A 1 111 ? 6.118 6.589 19.025 1.00 91.00 111 LEU A O 1
ATOM 917 N N . TYR A 1 112 ? 5.618 4.844 17.685 1.00 93.56 112 TYR A N 1
ATOM 918 C CA . TYR A 1 112 ? 5.017 5.616 16.599 1.00 93.56 112 TYR A CA 1
ATOM 919 C C . TYR A 1 112 ? 3.581 5.183 16.358 1.00 93.56 112 TYR A C 1
ATOM 921 O O . TYR A 1 112 ? 3.267 3.996 16.392 1.00 93.56 112 TYR A O 1
ATOM 929 N N . PHE A 1 113 ? 2.722 6.164 16.106 1.00 94.75 113 PHE A N 1
ATOM 930 C CA . PHE A 1 113 ? 1.309 5.966 15.813 1.00 94.75 113 PHE A CA 1
ATOM 931 C C . PHE A 1 113 ? 0.987 6.625 14.478 1.00 94.75 113 PHE A C 1
ATOM 933 O O . PHE A 1 113 ? 1.530 7.690 14.158 1.00 94.75 113 PHE A O 1
ATOM 940 N N . VAL A 1 114 ? 0.092 6.022 13.699 1.00 93.31 114 VAL A N 1
ATOM 941 C CA . VAL A 1 114 ? -0.494 6.716 12.548 1.00 93.31 114 VAL A CA 1
ATOM 942 C C . VAL A 1 114 ? -1.263 7.939 13.037 1.00 93.31 114 VAL A C 1
ATOM 944 O O . VAL A 1 114 ? -1.841 7.940 14.122 1.00 93.31 114 VAL A O 1
ATOM 947 N N . LYS A 1 115 ? -1.293 8.996 12.232 1.00 94.06 115 LYS A N 1
ATOM 948 C CA . LYS A 1 115 ? -2.125 10.157 12.527 1.00 94.06 115 LYS A CA 1
ATOM 949 C C . LYS A 1 115 ? -3.610 9.768 12.485 1.00 94.06 115 LYS A C 1
ATOM 951 O O . LYS A 1 115 ? -3.975 8.906 11.676 1.00 94.06 115 LYS A O 1
ATOM 956 N N . PRO A 1 116 ? -4.470 10.424 13.288 1.00 93.44 116 PRO A N 1
ATOM 957 C CA . PRO A 1 116 ? -5.904 10.146 13.310 1.00 93.44 116 PRO A CA 1
ATOM 958 C C . PRO A 1 116 ? -6.539 10.086 11.921 1.00 93.44 116 PRO A C 1
ATOM 960 O O . PRO A 1 116 ? -7.279 9.159 11.616 1.00 93.44 116 PRO A O 1
ATOM 963 N N . GLU A 1 117 ? -6.194 11.029 11.046 1.00 93.56 117 GLU A N 1
ATOM 964 C CA . GLU A 1 117 ? -6.773 11.152 9.709 1.00 93.56 117 GLU A CA 1
ATOM 965 C C . GLU A 1 117 ? -6.517 9.911 8.841 1.00 93.56 117 GLU A C 1
ATOM 967 O O . GLU A 1 117 ? -7.372 9.519 8.046 1.00 93.56 117 GLU A O 1
ATOM 972 N N . TYR A 1 118 ? -5.359 9.265 9.010 1.00 91.19 118 TYR A N 1
ATOM 973 C CA . TYR A 1 118 ? -5.043 8.018 8.320 1.00 91.19 118 TYR A CA 1
ATOM 974 C C . TYR A 1 118 ? -5.801 6.831 8.910 1.00 91.19 118 TYR A C 1
ATOM 976 O O . TYR A 1 118 ? -6.357 6.041 8.155 1.00 91.19 118 TYR A O 1
ATOM 984 N N . ALA A 1 119 ? -5.880 6.717 10.240 1.00 90.00 119 ALA A N 1
ATOM 985 C CA . ALA A 1 119 ? -6.656 5.651 10.876 1.00 90.00 119 ALA A CA 1
ATOM 986 C C . ALA A 1 119 ? -8.147 5.720 10.495 1.00 90.00 119 ALA A C 1
ATOM 988 O O . ALA A 1 119 ? -8.776 4.690 10.260 1.00 90.00 119 ALA A O 1
ATOM 989 N N . ILE A 1 120 ? -8.699 6.930 10.355 1.00 90.69 120 ILE A N 1
ATOM 990 C CA . ILE A 1 120 ? -10.070 7.142 9.871 1.00 90.69 120 ILE A CA 1
ATOM 991 C C . ILE A 1 120 ? -10.205 6.690 8.415 1.00 90.69 120 ILE A C 1
ATOM 993 O O . ILE A 1 120 ? -11.156 5.987 8.085 1.00 90.69 120 ILE A O 1
ATOM 997 N N . LEU A 1 121 ? -9.245 7.040 7.549 1.00 89.06 121 LEU A N 1
ATOM 998 C CA . LEU A 1 121 ? -9.223 6.564 6.164 1.00 89.06 121 LEU A CA 1
ATOM 999 C C . LEU A 1 121 ? -9.201 5.028 6.096 1.00 89.06 121 LEU A C 1
ATOM 1001 O O . LEU A 1 121 ? -9.989 4.446 5.354 1.00 89.06 121 LEU A O 1
ATOM 1005 N N . VAL A 1 122 ? -8.360 4.375 6.905 1.00 85.62 122 VAL A N 1
ATOM 1006 C CA . VAL A 1 122 ? -8.291 2.907 6.997 1.00 85.62 122 VAL A CA 1
ATOM 1007 C C . VAL A 1 122 ? -9.619 2.314 7.478 1.00 85.62 122 VAL A C 1
ATOM 1009 O O . VAL A 1 122 ? -10.080 1.341 6.889 1.00 85.62 122 VAL A O 1
ATOM 1012 N N . LYS A 1 123 ? -10.304 2.920 8.458 1.00 86.69 123 LYS A N 1
ATOM 1013 C CA . LYS A 1 123 ? -11.652 2.474 8.862 1.00 86.69 123 LYS A CA 1
ATOM 1014 C C . LYS A 1 123 ? -12.674 2.561 7.722 1.00 86.69 123 LYS A C 1
ATOM 1016 O O . LYS A 1 123 ? -13.504 1.671 7.571 1.00 86.69 123 LYS A O 1
ATOM 1021 N N . ILE A 1 124 ? -12.606 3.587 6.872 1.00 86.69 124 ILE A N 1
ATOM 1022 C CA . ILE A 1 124 ? -13.475 3.670 5.681 1.00 86.69 124 ILE A CA 1
ATOM 1023 C C . ILE A 1 124 ? -13.119 2.559 4.674 1.00 86.69 124 ILE A C 1
ATOM 1025 O O . ILE A 1 124 ? -14.002 1.988 4.032 1.00 86.69 124 ILE A O 1
ATOM 1029 N N . PHE A 1 125 ? -11.839 2.204 4.542 1.00 82.12 125 PHE A N 1
ATOM 1030 C CA . PHE A 1 125 ? -11.420 1.075 3.704 1.00 82.12 125 PHE A CA 1
ATOM 1031 C C . PHE A 1 125 ? -11.954 -0.251 4.273 1.00 82.12 125 PHE A C 1
ATOM 1033 O O . PHE A 1 125 ? -12.451 -1.078 3.512 1.00 82.12 125 PHE A O 1
ATOM 1040 N N . GLN A 1 126 ? -11.947 -0.420 5.600 1.00 80.06 126 GLN A N 1
ATOM 1041 C CA . GLN A 1 126 ? -12.523 -1.587 6.281 1.00 80.06 126 GLN A CA 1
ATOM 1042 C C . GLN A 1 126 ? -14.024 -1.741 6.007 1.00 80.06 126 GLN A C 1
ATOM 1044 O O . GLN A 1 126 ? -14.465 -2.865 5.789 1.00 80.06 126 GLN A O 1
ATOM 1049 N N . ILE A 1 127 ? -14.795 -0.646 5.915 1.00 81.00 127 ILE A N 1
ATOM 1050 C CA . ILE A 1 127 ? -16.199 -0.712 5.463 1.00 81.00 127 ILE A CA 1
ATOM 1051 C C . ILE A 1 127 ? -16.299 -1.422 4.107 1.00 81.00 127 ILE A C 1
ATOM 1053 O O . ILE A 1 127 ? -17.152 -2.282 3.914 1.00 81.00 127 ILE A O 1
ATOM 1057 N N . SER A 1 128 ? -15.422 -1.080 3.161 1.00 78.88 128 SER A N 1
ATOM 1058 C CA . SER A 1 128 ? -15.453 -1.683 1.821 1.00 78.88 128 SER A CA 1
ATOM 1059 C C . SER A 1 128 ? -15.280 -3.204 1.877 1.00 78.88 128 SER A C 1
ATOM 1061 O O . SER A 1 128 ? -15.911 -3.912 1.090 1.00 78.88 128 SER A O 1
ATOM 1063 N N . ALA A 1 129 ? -14.458 -3.671 2.825 1.00 76.69 129 ALA A N 1
ATOM 1064 C CA . ALA A 1 129 ? -14.156 -5.075 3.082 1.00 76.69 129 ALA A CA 1
ATOM 1065 C C . ALA A 1 129 ? -15.329 -5.822 3.715 1.00 76.69 129 ALA A C 1
ATOM 1067 O O . ALA A 1 129 ? -15.765 -6.844 3.188 1.00 76.69 129 ALA A O 1
ATOM 1068 N N . VAL A 1 130 ? -15.869 -5.290 4.815 1.00 77.12 130 VAL A N 1
ATOM 1069 C CA . VAL A 1 130 ? -16.960 -5.942 5.559 1.00 77.12 130 VAL A CA 1
ATOM 1070 C C . VAL A 1 130 ? -18.294 -5.902 4.806 1.00 77.12 130 VAL A C 1
ATOM 1072 O O . VAL A 1 130 ? -19.180 -6.690 5.103 1.00 77.12 130 VAL A O 1
ATOM 1075 N N . LEU A 1 131 ? -18.430 -5.018 3.812 1.00 76.94 131 LEU A N 1
ATOM 1076 C CA . LEU A 1 131 ? -19.573 -4.967 2.892 1.00 76.94 131 LEU A CA 1
ATOM 1077 C C . LEU A 1 131 ? -19.271 -5.613 1.526 1.00 76.94 131 LEU A C 1
ATOM 1079 O O . LEU A 1 131 ? -19.964 -5.338 0.548 1.00 76.94 131 LEU A O 1
ATOM 1083 N N . SER A 1 132 ? -18.191 -6.387 1.399 1.00 73.56 132 SER A N 1
ATOM 1084 C CA . SER A 1 132 ? -17.896 -7.116 0.159 1.00 73.56 132 SER A CA 1
ATOM 1085 C C . SER A 1 132 ? -18.800 -8.341 0.010 1.00 73.56 132 SER A C 1
ATOM 1087 O O . SER A 1 132 ? -19.195 -8.945 1.005 1.00 73.56 132 SER A O 1
ATOM 1089 N N . ASN A 1 133 ? -19.084 -8.744 -1.232 1.00 66.50 133 ASN A N 1
ATOM 1090 C CA . ASN A 1 133 ? -19.920 -9.919 -1.512 1.00 66.50 133 ASN A CA 1
ATOM 1091 C C . ASN A 1 133 ? -19.349 -11.197 -0.880 1.00 66.50 133 ASN A C 1
ATOM 1093 O O . ASN A 1 133 ? -20.108 -12.023 -0.396 1.00 66.50 133 ASN A O 1
ATOM 1097 N N . HIS A 1 134 ? -18.020 -11.322 -0.808 1.00 65.44 134 HIS A N 1
ATOM 1098 C CA . HIS A 1 134 ? -17.361 -12.425 -0.109 1.00 65.44 134 HIS A CA 1
ATOM 1099 C C . HIS A 1 134 ? -17.720 -12.461 1.383 1.00 65.44 134 HIS A C 1
ATOM 1101 O O . HIS A 1 134 ? -17.975 -13.522 1.935 1.00 65.44 134 HIS A O 1
ATOM 1107 N N . PHE A 1 135 ? -17.744 -11.304 2.050 1.00 60.59 135 PHE A N 1
ATOM 1108 C CA . PHE A 1 135 ? -18.059 -11.233 3.477 1.00 60.59 135 PHE A CA 1
ATOM 1109 C C . PHE A 1 135 ? -19.557 -11.436 3.745 1.00 60.59 135 PHE A C 1
ATOM 1111 O O . PHE A 1 135 ? -19.929 -12.124 4.692 1.00 60.59 135 PHE A O 1
ATOM 1118 N N . LEU A 1 136 ? -20.410 -10.869 2.886 1.00 58.41 136 LEU A N 1
ATOM 1119 C CA . LEU A 1 136 ? -21.869 -10.985 2.979 1.00 58.41 136 LEU A CA 1
ATOM 1120 C C . LEU A 1 136 ? -22.399 -12.370 2.579 1.00 58.41 136 LEU A C 1
ATOM 1122 O O . LEU A 1 136 ? -23.481 -12.741 3.010 1.00 58.41 136 LEU A O 1
ATOM 1126 N N . GLY A 1 137 ? -21.666 -13.123 1.757 1.00 55.12 137 GLY A N 1
ATOM 1127 C CA . GLY A 1 137 ? -22.025 -14.485 1.351 1.00 55.12 137 GLY A CA 1
ATOM 1128 C C . GLY A 1 137 ? -21.369 -15.589 2.183 1.00 55.12 137 GLY A C 1
ATOM 1129 O O . GLY A 1 137 ? -21.550 -16.757 1.863 1.00 55.12 137 GLY A O 1
ATOM 1130 N N . SER A 1 138 ? -20.572 -15.245 3.200 1.00 61.00 138 SER A N 1
ATOM 1131 C CA . SER A 1 138 ? -19.924 -16.232 4.070 1.00 61.00 138 SER A CA 1
ATOM 1132 C C . SER A 1 138 ? -20.801 -16.584 5.271 1.00 61.00 138 SER A C 1
ATOM 1134 O O . SER A 1 138 ? -21.394 -15.688 5.870 1.00 61.00 138 SER A O 1
ATOM 1136 N N . ASP A 1 139 ? -20.763 -17.846 5.710 1.00 53.53 139 ASP A N 1
ATOM 1137 C CA . ASP A 1 139 ? -21.390 -18.306 6.967 1.00 53.53 139 ASP A CA 1
ATOM 1138 C C . ASP A 1 139 ? -20.859 -17.555 8.209 1.00 53.53 139 ASP A C 1
ATOM 1140 O O . ASP A 1 139 ? -21.455 -17.573 9.282 1.00 53.53 139 ASP A O 1
ATOM 1144 N N . ASN A 1 140 ? -19.743 -16.833 8.051 1.00 55.03 140 ASN A N 1
ATOM 1145 C CA . ASN A 1 140 ? -19.082 -16.009 9.059 1.00 55.03 140 ASN A CA 1
ATOM 1146 C C . ASN A 1 140 ? -19.499 -14.527 9.015 1.00 55.03 140 ASN A C 1
ATOM 1148 O O . ASN A 1 140 ? -18.699 -13.657 9.384 1.00 55.03 140 ASN A O 1
ATOM 1152 N N . LEU A 1 141 ? -20.714 -14.209 8.551 1.00 61.97 141 LEU A N 1
ATOM 1153 C CA . LEU A 1 141 ? -21.222 -12.837 8.486 1.00 61.97 141 LEU A CA 1
ATOM 1154 C C . LEU A 1 141 ? -21.212 -12.202 9.884 1.00 61.97 141 LEU A C 1
ATOM 1156 O O . LEU A 1 141 ? -22.126 -12.347 10.692 1.00 61.97 141 LEU A O 1
ATOM 1160 N N . ASN A 1 142 ? -20.141 -11.469 10.185 1.00 70.94 142 ASN A N 1
ATOM 1161 C CA . ASN A 1 142 ? -19.957 -10.855 11.491 1.00 70.94 142 ASN A CA 1
ATOM 1162 C C . ASN A 1 142 ? -20.670 -9.499 11.513 1.00 70.94 142 ASN A C 1
ATOM 1164 O O . ASN A 1 142 ? -20.056 -8.435 11.376 1.00 70.94 142 ASN A O 1
ATOM 1168 N N . PHE A 1 143 ? -21.996 -9.553 11.653 1.00 76.50 143 PHE A N 1
ATOM 1169 C CA . PHE A 1 143 ? -22.859 -8.373 11.705 1.00 76.50 143 PHE A CA 1
ATOM 1170 C C . PHE A 1 143 ? -22.443 -7.420 12.837 1.00 76.50 143 PHE A C 1
ATOM 1172 O O . PHE A 1 143 ? -22.453 -6.202 12.662 1.00 76.50 143 PHE A O 1
ATOM 1179 N N . GLN A 1 144 ? -21.954 -7.963 13.959 1.00 79.88 144 GLN A N 1
ATOM 1180 C CA . GLN A 1 144 ? -21.393 -7.174 15.060 1.00 79.88 144 GLN A CA 1
ATOM 1181 C C . GLN A 1 144 ? -20.193 -6.330 14.605 1.00 79.88 144 GLN A C 1
ATOM 1183 O O . GLN A 1 144 ? -20.136 -5.135 14.891 1.00 79.88 144 GLN A O 1
ATOM 1188 N N . LYS A 1 145 ? -19.258 -6.898 13.831 1.00 80.12 145 LYS A N 1
ATOM 1189 C CA . LYS A 1 145 ? -18.100 -6.167 13.287 1.00 80.12 145 LYS A CA 1
ATOM 1190 C C . LYS A 1 145 ? -18.518 -5.048 12.331 1.00 80.12 145 LYS A C 1
ATOM 1192 O O . LYS A 1 145 ? -17.918 -3.968 12.366 1.00 80.12 145 LYS A O 1
ATOM 1197 N N . ILE A 1 146 ? -19.541 -5.281 11.503 1.00 83.19 146 ILE A N 1
ATOM 1198 C CA . ILE A 1 146 ? -20.115 -4.250 10.624 1.00 83.19 146 ILE A CA 1
ATOM 1199 C C . ILE A 1 146 ? -20.689 -3.113 11.475 1.00 83.19 146 ILE A C 1
ATOM 1201 O O . ILE A 1 146 ? -20.279 -1.963 11.300 1.00 83.19 146 ILE A O 1
ATOM 1205 N N . ILE A 1 147 ? -21.562 -3.432 12.436 1.00 85.38 147 ILE A N 1
ATOM 1206 C CA . ILE A 1 147 ? -22.187 -2.448 13.330 1.00 85.38 147 ILE A CA 1
ATOM 1207 C C . ILE A 1 147 ? -21.124 -1.619 14.058 1.00 85.38 147 ILE A C 1
ATOM 1209 O O . ILE A 1 147 ? -21.164 -0.391 13.979 1.00 85.38 147 ILE A O 1
ATOM 1213 N N . ILE A 1 148 ? -20.143 -2.260 14.704 1.00 84.38 148 ILE A N 1
ATOM 1214 C CA . ILE A 1 148 ? -19.080 -1.572 15.456 1.00 84.38 148 ILE A CA 1
ATOM 1215 C C . ILE A 1 148 ? -18.290 -0.628 14.541 1.00 84.38 148 ILE A C 1
ATOM 1217 O O . ILE A 1 148 ? -18.011 0.513 14.907 1.00 84.38 148 ILE A O 1
ATOM 1221 N N . THR A 1 149 ? -17.962 -1.066 13.321 1.00 86.12 149 THR A N 1
ATOM 1222 C CA . THR A 1 149 ? -17.215 -0.237 12.362 1.00 86.12 149 THR A CA 1
ATOM 1223 C C . THR A 1 149 ? -18.015 0.999 11.937 1.00 86.12 149 THR A C 1
ATOM 1225 O O . THR A 1 149 ? -17.458 2.100 11.858 1.00 86.12 149 THR A O 1
ATOM 1228 N N . LEU A 1 150 ? -19.320 0.844 11.684 1.00 89.19 150 LEU A N 1
ATOM 1229 C CA . LEU A 1 150 ? -20.205 1.954 11.319 1.00 89.19 150 LEU A CA 1
ATOM 1230 C C . LEU A 1 150 ? -20.430 2.917 12.495 1.00 89.19 150 LEU A C 1
ATOM 1232 O O . LEU A 1 150 ? -20.387 4.133 12.298 1.00 89.19 150 LEU A O 1
ATOM 1236 N N . GLN A 1 151 ? -20.612 2.397 13.712 1.00 88.12 151 GLN A N 1
ATOM 1237 C CA . GLN A 1 151 ? -20.768 3.195 14.931 1.00 88.12 151 GLN A CA 1
ATOM 1238 C C . GLN A 1 151 ? -19.516 4.028 15.232 1.00 88.12 151 GLN A C 1
ATOM 1240 O O . GLN A 1 151 ? -19.630 5.246 15.398 1.00 88.12 151 GLN A O 1
ATOM 1245 N N . ASP A 1 152 ? -18.327 3.411 15.207 1.00 88.50 152 ASP A N 1
ATOM 1246 C CA . ASP A 1 152 ? -17.044 4.103 15.382 1.00 88.50 152 ASP A CA 1
ATOM 1247 C C . ASP A 1 152 ? -16.936 5.288 14.402 1.00 88.50 152 ASP A C 1
ATOM 1249 O O . ASP A 1 152 ? -16.650 6.423 14.790 1.00 88.50 152 ASP A O 1
ATOM 1253 N N . LEU A 1 153 ? -17.207 5.055 13.111 1.00 89.62 153 LEU A N 1
ATOM 1254 C CA . LEU A 1 153 ? -17.115 6.101 12.091 1.00 89.62 153 LEU A CA 1
ATOM 1255 C C . LEU A 1 153 ? -18.182 7.186 12.240 1.00 89.62 153 LEU A C 1
ATOM 1257 O O . LEU A 1 153 ? -17.893 8.357 11.983 1.00 89.62 153 LEU A O 1
ATOM 1261 N N . LYS A 1 154 ? -19.394 6.838 12.675 1.00 90.19 154 LYS A N 1
ATOM 1262 C CA . LYS A 1 154 ? -20.450 7.816 12.954 1.00 90.19 154 LYS A CA 1
ATOM 1263 C C . LYS A 1 154 ? -20.020 8.789 14.050 1.00 90.19 154 LYS A C 1
ATOM 1265 O O . LYS A 1 154 ? -20.173 9.998 13.868 1.00 90.19 154 LYS A O 1
ATOM 1270 N N . ILE A 1 155 ? -19.447 8.282 15.142 1.00 87.81 155 ILE A N 1
ATOM 1271 C CA . ILE A 1 155 ? -18.922 9.098 16.251 1.00 87.81 155 ILE A CA 1
ATOM 1272 C C . ILE A 1 155 ? -17.791 10.003 15.748 1.00 87.81 155 ILE A C 1
ATOM 1274 O O . ILE A 1 155 ? -17.849 11.226 15.892 1.00 87.81 155 ILE A O 1
ATOM 1278 N N . ILE A 1 156 ? -16.814 9.422 15.049 1.00 90.25 156 ILE A N 1
ATOM 1279 C CA . ILE A 1 156 ? -15.658 10.138 14.493 1.00 90.25 156 ILE A CA 1
ATOM 1280 C C . ILE A 1 156 ? -16.085 11.276 13.551 1.00 90.25 156 ILE A C 1
ATOM 1282 O O . ILE A 1 156 ? -15.587 12.398 13.655 1.00 90.25 156 ILE A O 1
ATOM 1286 N N . LEU A 1 157 ? -16.996 11.006 12.609 1.00 91.88 157 LEU A N 1
ATOM 1287 C CA . LEU A 1 157 ? -17.357 11.944 11.538 1.00 91.88 157 LEU A CA 1
ATOM 1288 C C . LEU A 1 157 ? -18.410 12.989 11.955 1.00 91.88 157 LEU A C 1
ATOM 1290 O O . LEU A 1 157 ? -18.645 13.956 11.211 1.00 91.88 157 LEU A O 1
ATOM 1294 N N . LYS A 1 158 ? -19.008 12.840 13.147 1.00 92.19 158 LYS A N 1
ATOM 1295 C CA . LYS A 1 158 ? -19.773 13.905 13.819 1.00 92.19 158 LYS A CA 1
ATOM 1296 C C . LYS A 1 158 ? -18.871 15.056 14.267 1.00 92.19 158 LYS A C 1
ATOM 1298 O O . LYS A 1 158 ? -19.284 16.211 14.159 1.00 92.19 158 LYS A O 1
ATOM 1303 N N . ASN A 1 159 ? -17.633 14.782 14.683 1.00 93.62 159 ASN A N 1
ATOM 1304 C CA . ASN A 1 159 ? -16.686 15.825 15.073 1.00 93.62 159 ASN A CA 1
ATOM 1305 C C . ASN A 1 159 ? -16.261 16.665 13.849 1.00 93.62 159 ASN A C 1
ATOM 1307 O O . ASN A 1 159 ? -15.529 16.198 12.971 1.00 93.62 159 ASN A O 1
ATOM 1311 N N . LYS A 1 160 ? -16.716 17.926 13.784 1.00 94.12 160 LYS A N 1
ATOM 1312 C CA . LYS A 1 160 ? -16.462 18.829 12.644 1.00 94.12 160 LYS A CA 1
ATOM 1313 C C . LYS A 1 160 ? -14.967 19.060 12.410 1.00 94.12 160 LYS A C 1
ATOM 1315 O O . LYS A 1 160 ? -14.512 18.955 11.272 1.00 94.12 160 LYS A O 1
ATOM 1320 N N . LEU A 1 161 ? -14.197 19.337 13.463 1.00 94.12 161 LEU A N 1
ATOM 1321 C CA . LEU A 1 161 ? -12.762 19.614 13.351 1.00 94.12 161 LEU A CA 1
ATOM 1322 C C . LEU A 1 161 ? -12.009 18.407 12.778 1.00 94.12 161 LEU A C 1
ATOM 1324 O O . LEU A 1 161 ? -11.243 18.544 11.821 1.00 94.12 161 LEU A O 1
ATOM 1328 N N . LEU A 1 162 ? -12.264 17.219 13.329 1.00 93.56 162 LEU A N 1
ATOM 1329 C CA . LEU A 1 162 ? -11.646 15.975 12.877 1.00 93.56 162 LEU A CA 1
ATOM 1330 C C . LEU A 1 162 ? -12.051 15.632 11.438 1.00 93.56 162 LEU A C 1
ATOM 1332 O O . LEU A 1 162 ? -11.203 15.237 10.634 1.00 93.56 162 LEU A O 1
ATOM 1336 N N . PHE A 1 163 ? -13.317 15.858 11.078 1.00 95.06 163 PHE A N 1
ATOM 1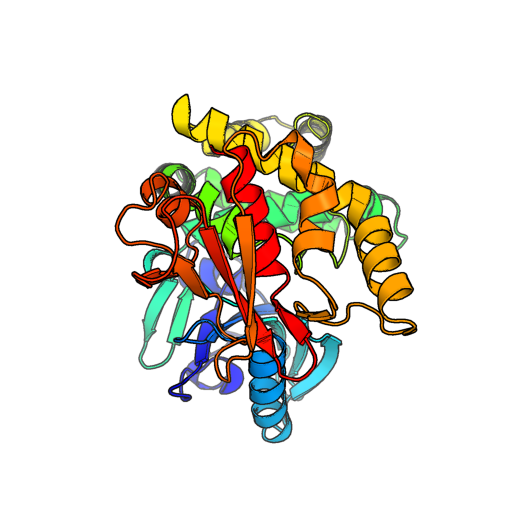337 C CA . PHE A 1 163 ? -13.807 15.707 9.709 1.00 95.06 163 PHE A CA 1
ATOM 1338 C C . PHE A 1 163 ? -13.053 16.615 8.724 1.00 95.06 163 PHE A C 1
ATOM 1340 O O . PHE A 1 163 ? -12.581 16.139 7.690 1.00 95.06 163 PHE A O 1
ATOM 1347 N N . HIS A 1 164 ? -12.888 17.905 9.035 1.00 95.00 164 HIS A N 1
ATOM 1348 C CA . HIS A 1 164 ? -12.181 18.844 8.157 1.00 95.00 164 HIS A CA 1
ATOM 1349 C C . HIS A 1 164 ? -10.694 18.499 8.008 1.00 95.00 164 HIS A C 1
ATOM 1351 O O . HIS A 1 164 ? -10.184 18.505 6.882 1.00 95.00 164 HIS A O 1
ATOM 1357 N N . LYS A 1 165 ? -10.020 18.119 9.102 1.00 95.00 165 LYS A N 1
ATOM 1358 C CA . LYS A 1 165 ? -8.631 17.632 9.061 1.00 95.00 165 LYS A CA 1
ATOM 1359 C C . LYS A 1 165 ? -8.498 16.376 8.201 1.00 95.00 165 LYS A C 1
ATOM 1361 O O . LYS A 1 165 ? -7.646 16.325 7.314 1.00 95.00 165 LYS A O 1
ATOM 1366 N N . THR A 1 166 ? -9.401 15.413 8.380 1.00 93.94 166 THR A N 1
ATOM 1367 C CA . THR A 1 166 ? -9.438 14.173 7.588 1.00 93.94 166 THR A CA 1
ATOM 1368 C C . THR A 1 166 ? -9.671 14.463 6.107 1.00 93.94 166 THR A C 1
ATOM 1370 O O . THR A 1 166 ? -8.969 13.929 5.250 1.00 93.94 166 THR A O 1
ATOM 1373 N N . ARG A 1 167 ? -10.590 15.376 5.777 1.00 93.69 167 ARG A N 1
ATOM 1374 C CA . ARG A 1 167 ? -10.852 15.796 4.392 1.00 93.69 167 ARG A CA 1
ATOM 1375 C C . ARG A 1 167 ? -9.620 16.422 3.738 1.00 93.69 167 ARG A C 1
ATOM 1377 O O . ARG A 1 167 ? -9.289 16.085 2.602 1.00 93.69 167 ARG A O 1
ATOM 1384 N N . ALA A 1 168 ? -8.930 17.319 4.443 1.00 93.06 168 ALA A N 1
ATOM 1385 C CA . ALA A 1 168 ? -7.696 17.933 3.954 1.00 93.06 168 ALA A CA 1
ATOM 1386 C C . ALA A 1 168 ? -6.583 16.889 3.760 1.00 93.06 168 ALA A C 1
ATOM 1388 O O . ALA A 1 168 ? -5.892 16.892 2.739 1.00 93.06 168 ALA A O 1
ATOM 1389 N N . PHE A 1 169 ? -6.454 15.953 4.704 1.00 92.56 169 PHE A N 1
ATOM 1390 C CA . PHE A 1 169 ? -5.510 14.845 4.618 1.00 92.56 169 PHE A CA 1
ATOM 1391 C C . PHE A 1 169 ? -5.768 13.953 3.398 1.00 92.56 169 PHE A C 1
ATOM 1393 O O . PHE A 1 169 ? -4.827 13.673 2.651 1.00 92.56 169 PHE A O 1
ATOM 1400 N N . ILE A 1 170 ? -7.021 13.549 3.165 1.00 89.81 170 ILE A N 1
ATOM 1401 C CA . ILE A 1 170 ? -7.424 12.719 2.021 1.00 89.81 170 ILE A CA 1
ATOM 1402 C C . ILE A 1 170 ? -7.106 13.440 0.712 1.00 89.81 170 ILE A C 1
ATOM 1404 O O . ILE A 1 170 ? -6.407 12.885 -0.132 1.00 89.81 170 ILE A O 1
ATOM 1408 N N . ARG A 1 171 ? -7.509 14.708 0.567 1.00 88.31 171 ARG A N 1
ATOM 1409 C CA . ARG A 1 171 ? -7.206 15.508 -0.634 1.00 88.31 171 ARG A CA 1
ATOM 1410 C C . ARG A 1 171 ? -5.717 15.547 -0.969 1.00 88.31 171 ARG A C 1
ATOM 1412 O O . ARG A 1 171 ? -5.358 15.508 -2.141 1.00 88.31 171 ARG A O 1
ATOM 1419 N N . LYS A 1 172 ? -4.860 15.619 0.051 1.00 86.81 172 LYS A N 1
ATOM 1420 C CA . LYS A 1 172 ? -3.407 15.716 -0.122 1.00 86.81 172 LYS A CA 1
ATOM 1421 C C . LYS A 1 172 ? -2.727 14.365 -0.356 1.00 86.81 172 LYS A C 1
ATOM 1423 O O . LYS A 1 172 ? -1.742 14.310 -1.086 1.00 86.81 172 LYS A O 1
ATOM 1428 N N . ASN A 1 173 ? -3.197 13.292 0.283 1.00 85.69 173 ASN A N 1
ATOM 1429 C CA . ASN A 1 173 ? -2.431 12.045 0.378 1.00 85.69 173 ASN A CA 1
ATOM 1430 C C . ASN A 1 173 ? -3.084 10.836 -0.302 1.00 85.69 173 ASN A C 1
ATOM 1432 O O . ASN A 1 173 ? -2.371 9.867 -0.548 1.00 85.69 173 ASN A O 1
ATOM 1436 N N . LEU A 1 174 ? -4.381 10.875 -0.635 1.00 84.56 174 LEU A N 1
ATOM 1437 C CA . LEU A 1 174 ? -5.135 9.702 -1.100 1.00 84.56 174 LEU A CA 1
ATOM 1438 C C . LEU A 1 174 ? -4.497 9.011 -2.307 1.00 84.56 174 LEU A C 1
ATOM 1440 O O . LEU A 1 174 ? -4.283 7.807 -2.255 1.00 84.56 174 LEU A O 1
ATOM 1444 N N . LEU A 1 175 ? -4.143 9.761 -3.357 1.00 82.19 175 LEU A N 1
ATOM 1445 C CA . LEU A 1 175 ? -3.533 9.193 -4.569 1.00 82.19 175 LEU A CA 1
ATOM 1446 C C . LEU A 1 175 ? -2.259 8.420 -4.237 1.00 82.19 175 LEU A C 1
ATOM 1448 O O . LEU A 1 175 ? -2.079 7.283 -4.652 1.00 82.19 175 LEU A O 1
ATOM 1452 N N . SER A 1 176 ? -1.383 9.026 -3.441 1.00 80.88 176 SER A N 1
ATOM 1453 C CA . SER A 1 176 ? -0.128 8.386 -3.081 1.00 80.88 176 SER A CA 1
ATOM 1454 C C . SER A 1 176 ? -0.326 7.219 -2.124 1.00 80.88 176 SER A C 1
ATOM 1456 O O . SER A 1 176 ? 0.386 6.232 -2.264 1.00 80.88 176 SER A O 1
ATOM 1458 N N . ILE A 1 177 ? -1.278 7.305 -1.191 1.00 81.25 177 ILE A N 1
ATOM 1459 C CA . ILE A 1 177 ? -1.658 6.180 -0.332 1.00 81.25 177 ILE A CA 1
ATOM 1460 C C . ILE A 1 177 ? -2.132 5.018 -1.201 1.00 81.25 177 ILE A C 1
ATOM 1462 O O . ILE A 1 177 ? -1.623 3.922 -1.034 1.00 81.25 177 ILE A O 1
ATOM 1466 N N . ILE A 1 178 ? -3.015 5.258 -2.170 1.00 79.62 178 ILE A N 1
ATOM 1467 C CA . ILE A 1 178 ? -3.479 4.215 -3.088 1.00 79.62 178 ILE A CA 1
ATOM 1468 C C . ILE A 1 178 ? -2.292 3.632 -3.857 1.00 79.62 178 ILE A C 1
ATOM 1470 O O . ILE A 1 178 ? -2.074 2.441 -3.790 1.00 79.62 178 ILE A O 1
ATOM 1474 N N . ILE A 1 179 ? -1.444 4.447 -4.482 1.00 78.06 179 ILE A N 1
ATOM 1475 C CA . ILE A 1 179 ? -0.316 3.937 -5.281 1.00 78.06 179 ILE A CA 1
ATOM 1476 C C . ILE A 1 179 ? 0.738 3.186 -4.438 1.00 78.06 179 ILE A C 1
ATOM 1478 O O . ILE A 1 179 ? 1.372 2.258 -4.930 1.00 78.06 179 ILE A O 1
ATOM 1482 N N . ASN A 1 180 ? 0.992 3.613 -3.193 1.00 73.19 180 ASN A N 1
ATOM 1483 C CA . ASN A 1 180 ? 2.142 3.139 -2.402 1.00 73.19 180 ASN A CA 1
ATOM 1484 C C . ASN A 1 180 ? 1.789 2.147 -1.304 1.00 73.19 180 ASN A C 1
ATOM 1486 O O . ASN A 1 180 ? 2.591 1.262 -1.024 1.00 73.19 180 ASN A O 1
ATOM 1490 N N . ASN A 1 181 ? 0.627 2.311 -0.678 1.00 64.50 181 ASN A N 1
ATOM 1491 C CA . ASN A 1 181 ? 0.115 1.328 0.263 1.00 64.50 181 ASN A CA 1
ATOM 1492 C C . ASN A 1 181 ? -0.663 0.233 -0.464 1.00 64.50 181 ASN A C 1
ATOM 1494 O O . ASN A 1 181 ? -1.023 -0.729 0.204 1.00 64.50 181 ASN A O 1
ATOM 1498 N N . PHE A 1 182 ? -0.952 0.365 -1.774 1.00 62.03 182 PHE A N 1
ATOM 1499 C CA . PHE A 1 182 ? -1.960 -0.489 -2.379 1.00 62.03 182 PHE A CA 1
ATOM 1500 C C . PHE A 1 182 ? -1.818 -0.878 -3.861 1.00 62.03 182 PHE A C 1
ATOM 1502 O O . PHE A 1 182 ? -2.104 -0.101 -4.760 1.00 62.03 182 PHE A O 1
ATOM 1509 N N . ILE A 1 183 ? -1.517 -2.164 -4.080 1.00 49.94 183 ILE A N 1
ATOM 1510 C CA . ILE A 1 183 ? -2.266 -3.032 -5.010 1.00 49.94 183 ILE A CA 1
ATOM 1511 C C . ILE A 1 183 ? -2.237 -4.473 -4.503 1.00 49.94 183 ILE A C 1
ATOM 1513 O O . ILE A 1 183 ? -3.257 -5.137 -4.544 1.00 49.94 183 ILE A O 1
ATOM 1517 N N . PHE A 1 184 ? -1.123 -4.986 -3.984 1.00 51.56 184 PHE A N 1
ATOM 1518 C CA . PHE A 1 184 ? -1.038 -6.425 -3.716 1.00 51.56 184 PHE A CA 1
ATOM 1519 C C . PHE A 1 184 ? -1.618 -6.843 -2.353 1.00 51.56 184 PHE A C 1
ATOM 1521 O O . PHE A 1 184 ? -2.401 -7.782 -2.301 1.00 51.56 184 PHE A O 1
ATOM 1528 N N . ASP A 1 185 ? -1.386 -6.111 -1.263 1.00 50.53 185 ASP A N 1
ATOM 1529 C CA . ASP A 1 185 ? -1.652 -6.666 0.079 1.00 50.53 185 ASP A CA 1
ATOM 1530 C C . ASP A 1 185 ? -3.141 -6.746 0.514 1.00 50.53 185 ASP A C 1
ATOM 1532 O O . ASP A 1 185 ? -3.452 -7.529 1.406 1.00 50.53 185 ASP A O 1
ATOM 1536 N N . PHE A 1 186 ? -4.092 -6.023 -0.107 1.00 51.06 186 PHE A N 1
ATOM 1537 C CA . PHE A 1 186 ? -5.550 -6.181 0.178 1.00 51.06 186 PHE A CA 1
ATOM 1538 C C . PHE A 1 186 ? -6.399 -6.660 -1.000 1.00 51.06 186 PHE A C 1
ATOM 1540 O O . PHE A 1 186 ? -7.511 -7.132 -0.797 1.00 51.06 186 PHE A O 1
ATOM 1547 N N . PHE A 1 187 ? -5.876 -6.611 -2.228 1.00 46.69 187 PHE A N 1
ATOM 1548 C CA . PHE A 1 187 ? -6.562 -7.157 -3.389 1.00 46.69 187 PHE A CA 1
ATOM 1549 C C . PHE A 1 187 ? -6.109 -8.591 -3.657 1.00 46.69 187 PHE A C 1
ATOM 1551 O O . PHE A 1 187 ? -6.890 -9.395 -4.166 1.00 46.69 187 PHE A O 1
ATOM 1558 N N . LEU A 1 188 ? -4.869 -8.959 -3.292 1.00 48.91 188 LEU A N 1
ATOM 1559 C CA . LEU A 1 188 ? -4.486 -10.367 -3.315 1.00 48.91 188 LEU A CA 1
ATOM 1560 C C . LEU A 1 188 ? -5.305 -11.180 -2.311 1.00 48.91 188 LEU A C 1
ATOM 1562 O O . LEU A 1 188 ? -5.667 -12.303 -2.650 1.00 48.91 188 LEU A O 1
ATOM 1566 N N . ARG A 1 189 ? -5.617 -10.597 -1.144 1.00 51.78 189 ARG A N 1
ATOM 1567 C CA . ARG A 1 189 ? -6.315 -11.285 -0.055 1.00 51.78 189 ARG A CA 1
ATOM 1568 C C . ARG A 1 189 ? -7.778 -11.591 -0.395 1.00 51.78 189 ARG A C 1
ATOM 1570 O O . ARG A 1 189 ? -8.132 -12.758 -0.395 1.00 51.78 189 ARG A O 1
ATOM 1577 N N . ASP A 1 190 ? -8.578 -10.581 -0.762 1.00 55.50 190 ASP A N 1
ATOM 1578 C CA . ASP A 1 190 ? -10.047 -10.728 -0.710 1.00 55.50 190 ASP A CA 1
ATOM 1579 C C . ASP A 1 190 ? -10.820 -10.085 -1.890 1.00 55.50 190 ASP A C 1
ATOM 1581 O O . ASP A 1 190 ? -12.040 -9.959 -1.821 1.00 55.50 190 ASP A O 1
ATOM 1585 N N . ASN A 1 191 ? -10.152 -9.626 -2.965 1.00 60.94 191 ASN A N 1
ATOM 1586 C CA . ASN A 1 191 ? -10.792 -8.926 -4.105 1.00 60.94 191 ASN A CA 1
ATOM 1587 C C . ASN A 1 191 ? -11.771 -7.805 -3.673 1.00 60.94 191 ASN A C 1
ATOM 1589 O O . ASN A 1 191 ? -12.805 -7.573 -4.300 1.00 60.94 191 ASN A O 1
ATOM 1593 N N . ILE A 1 192 ? -11.466 -7.111 -2.572 1.00 64.94 192 ILE A N 1
ATOM 1594 C CA . ILE A 1 192 ? -12.388 -6.145 -1.972 1.00 64.94 192 ILE A CA 1
ATOM 1595 C C . ILE A 1 192 ? -12.528 -4.922 -2.871 1.00 64.94 192 ILE A C 1
ATOM 1597 O O . ILE A 1 192 ? -11.609 -4.113 -3.000 1.00 64.94 192 ILE A O 1
ATOM 1601 N N . GLU A 1 193 ? -13.716 -4.731 -3.432 1.00 69.19 193 GLU A N 1
ATOM 1602 C CA . GLU A 1 193 ? -14.019 -3.518 -4.177 1.00 69.19 193 GLU A CA 1
ATOM 1603 C C . GLU A 1 193 ? -14.255 -2.334 -3.221 1.00 69.19 193 GLU A C 1
ATOM 1605 O O . GLU A 1 193 ? -15.109 -2.379 -2.327 1.00 69.19 193 GLU A O 1
ATOM 1610 N N . LEU A 1 194 ? -13.490 -1.255 -3.404 1.00 75.38 194 LEU A N 1
ATOM 1611 C CA . LEU A 1 194 ? -13.588 -0.018 -2.623 1.00 75.38 194 LEU A CA 1
ATOM 1612 C C . LEU A 1 194 ? -14.976 0.633 -2.758 1.00 75.38 194 LEU A C 1
ATOM 1614 O O . LEU A 1 194 ? -15.515 0.749 -3.855 1.00 75.38 194 LEU A O 1
ATOM 1618 N N . ILE A 1 195 ? -15.534 1.126 -1.649 1.00 73.06 195 ILE A N 1
ATOM 1619 C CA . ILE A 1 195 ? -16.919 1.626 -1.569 1.00 73.06 195 ILE A CA 1
ATOM 1620 C C . ILE A 1 195 ? -17.233 2.817 -2.489 1.00 73.06 195 ILE A C 1
ATOM 1622 O O . ILE A 1 195 ? -18.380 3.043 -2.857 1.00 73.06 195 ILE A O 1
ATOM 1626 N N . TRP A 1 196 ? -16.225 3.597 -2.873 1.00 71.69 196 TRP A N 1
ATOM 1627 C CA . TRP A 1 196 ? -16.387 4.732 -3.787 1.00 71.69 196 TRP A CA 1
ATOM 1628 C C . TRP A 1 196 ? -16.129 4.378 -5.256 1.00 71.69 196 TRP A C 1
ATOM 1630 O O . TRP A 1 196 ? -16.116 5.281 -6.093 1.00 71.69 196 TRP A O 1
ATOM 1640 N N . PHE A 1 197 ? -15.902 3.107 -5.602 1.00 69.75 197 PHE A N 1
ATOM 1641 C CA . PHE A 1 197 ? -15.994 2.694 -7.001 1.00 69.75 197 PHE A CA 1
ATOM 1642 C C . PHE A 1 197 ? -17.423 2.917 -7.493 1.00 69.75 197 PHE A C 1
ATOM 1644 O O . PHE A 1 197 ? -18.378 2.557 -6.810 1.00 69.75 197 PHE A O 1
ATOM 1651 N N . SER A 1 198 ? -17.576 3.474 -8.695 1.00 60.62 198 SER A N 1
ATOM 1652 C CA . SER A 1 198 ? -18.892 3.783 -9.272 1.00 60.62 198 SER A CA 1
ATOM 1653 C C . SER A 1 198 ? -19.821 2.567 -9.317 1.00 60.62 198 SER A C 1
ATOM 1655 O O . SER A 1 198 ? -21.002 2.689 -9.014 1.00 60.62 198 SER A O 1
ATOM 1657 N N . LYS A 1 199 ? -19.268 1.382 -9.596 1.00 65.94 199 LYS A N 1
ATOM 1658 C CA . LYS A 1 199 ? -19.992 0.100 -9.627 1.00 65.94 199 LYS A CA 1
ATOM 1659 C C . LYS A 1 199 ? -20.455 -0.394 -8.245 1.00 65.94 199 LYS A C 1
ATOM 1661 O O . LYS A 1 199 ? -21.309 -1.262 -8.172 1.00 65.94 199 LYS A O 1
ATOM 1666 N N . ASN A 1 200 ? -19.947 0.192 -7.157 1.00 71.12 200 ASN A N 1
ATOM 1667 C CA . ASN A 1 200 ? -20.245 -0.185 -5.770 1.00 71.12 200 ASN A CA 1
ATOM 1668 C C . ASN A 1 200 ? -21.132 0.816 -5.031 1.00 71.12 200 ASN A C 1
ATOM 1670 O O . ASN A 1 200 ? -21.205 0.787 -3.801 1.00 71.12 200 ASN A O 1
ATOM 1674 N N . ALA A 1 201 ? -21.814 1.711 -5.749 1.00 71.19 201 ALA A N 1
ATOM 1675 C CA . ALA A 1 201 ? -22.668 2.718 -5.125 1.00 71.19 201 ALA A CA 1
ATOM 1676 C C . ALA A 1 201 ? -23.760 2.109 -4.219 1.00 71.19 201 ALA A C 1
ATOM 1678 O O . ALA A 1 201 ? -24.102 2.730 -3.209 1.00 71.19 201 ALA A O 1
ATOM 1679 N N . TYR A 1 202 ? -24.214 0.879 -4.506 1.00 82.06 202 TYR A N 1
ATOM 1680 C CA . TYR A 1 202 ? -25.166 0.118 -3.684 1.00 82.06 202 TYR A CA 1
ATOM 1681 C C . TYR A 1 202 ? -24.678 -0.102 -2.240 1.00 82.06 202 TYR A C 1
ATOM 1683 O O . TYR A 1 202 ? -25.474 -0.125 -1.304 1.00 82.06 202 TYR A O 1
ATOM 1691 N N . LYS A 1 203 ? -23.359 -0.165 -1.996 1.00 84.88 203 LYS A N 1
ATOM 1692 C CA . LYS A 1 203 ? -22.812 -0.279 -0.632 1.00 84.88 203 LYS A CA 1
ATOM 1693 C C . LYS A 1 203 ? -23.176 0.928 0.238 1.00 84.88 203 LYS A C 1
ATOM 1695 O O . LYS A 1 203 ? -23.294 0.793 1.452 1.00 84.88 203 LYS A O 1
ATOM 1700 N N . PHE A 1 204 ? -23.391 2.110 -0.351 1.00 88.00 204 PHE A N 1
ATOM 1701 C CA . PHE A 1 204 ? -23.910 3.257 0.399 1.00 88.00 204 PHE A CA 1
ATOM 1702 C C . PHE A 1 204 ? -25.383 3.102 0.770 1.00 88.00 204 PHE A C 1
ATOM 1704 O O . PHE A 1 204 ? -25.785 3.636 1.799 1.00 88.00 204 PHE A O 1
ATOM 1711 N N . GLU A 1 205 ? -26.178 2.410 -0.042 1.00 87.75 205 GLU A N 1
ATOM 1712 C CA . GLU A 1 205 ? -27.567 2.082 0.291 1.00 87.75 205 GLU A CA 1
ATOM 1713 C C . GLU A 1 205 ? -27.601 1.103 1.457 1.00 87.75 205 GLU A C 1
ATOM 1715 O O . GLU A 1 205 ? -28.277 1.381 2.440 1.00 87.75 205 GLU A O 1
ATOM 1720 N N . LEU A 1 206 ? -26.756 0.068 1.426 1.00 87.19 206 LEU A N 1
ATOM 1721 C CA . LEU A 1 206 ? -26.602 -0.868 2.539 1.00 87.19 206 LEU A CA 1
ATOM 1722 C C . LEU A 1 206 ? -26.195 -0.162 3.842 1.00 87.19 206 LEU A C 1
ATOM 1724 O O . LEU A 1 206 ? -26.791 -0.414 4.887 1.00 87.19 206 LEU A O 1
ATOM 1728 N N . ILE A 1 207 ? -25.237 0.775 3.787 1.00 89.62 207 ILE A N 1
ATOM 1729 C CA . ILE A 1 207 ? -24.897 1.615 4.950 1.00 89.62 207 ILE A CA 1
ATOM 1730 C C . ILE A 1 207 ? -26.122 2.369 5.455 1.00 89.62 207 ILE A C 1
ATOM 1732 O O . ILE A 1 207 ? -26.347 2.399 6.659 1.00 89.62 207 ILE A O 1
ATOM 1736 N N . ASN A 1 208 ? -26.899 2.987 4.561 1.00 91.38 208 ASN A N 1
ATOM 1737 C CA . ASN A 1 208 ? -28.066 3.764 4.971 1.00 91.38 208 ASN A CA 1
ATOM 1738 C C . ASN A 1 208 ? -29.136 2.880 5.619 1.00 91.38 208 ASN A C 1
ATOM 1740 O O . ASN A 1 208 ? -29.742 3.306 6.598 1.00 91.38 208 ASN A O 1
ATOM 1744 N N . SER A 1 209 ? -29.344 1.670 5.094 1.00 88.62 209 SER A N 1
ATOM 1745 C CA . SER A 1 209 ? -30.287 0.696 5.646 1.00 88.62 209 SER A CA 1
ATOM 1746 C C . SER A 1 209 ? -29.871 0.242 7.043 1.00 88.62 209 SER A C 1
ATOM 1748 O O . SER A 1 209 ? -30.694 0.251 7.950 1.00 88.62 209 SER A O 1
ATOM 1750 N N . ILE A 1 210 ? -28.586 -0.073 7.252 1.00 87.38 210 ILE A N 1
ATOM 1751 C CA . ILE A 1 210 ? -28.068 -0.477 8.571 1.00 87.38 210 ILE A CA 1
ATOM 1752 C C . ILE A 1 210 ? -28.088 0.698 9.562 1.00 87.38 210 ILE A C 1
ATOM 1754 O O . ILE A 1 210 ? -28.386 0.521 10.739 1.00 87.38 210 ILE A O 1
ATOM 1758 N N . GLU A 1 211 ? -27.762 1.913 9.111 1.00 86.38 211 GLU A N 1
ATOM 1759 C CA . GLU A 1 211 ? -27.734 3.103 9.972 1.00 86.38 211 GLU A CA 1
ATOM 1760 C C . GLU A 1 211 ? -29.132 3.691 10.252 1.00 86.38 211 GLU A C 1
ATOM 1762 O O . GLU A 1 211 ? -29.275 4.560 11.120 1.00 86.38 211 GLU A O 1
ATOM 1767 N N . GLY A 1 212 ? -30.139 3.305 9.464 1.00 89.81 212 GLY A N 1
ATOM 1768 C CA . GLY A 1 212 ? -31.481 3.894 9.456 1.00 89.81 212 GLY A CA 1
ATOM 1769 C C . GLY A 1 212 ? -31.543 5.338 8.932 1.00 89.81 212 GLY A C 1
ATOM 1770 O O . GLY A 1 212 ? -32.575 5.992 9.050 1.00 89.81 212 GLY A O 1
ATOM 1771 N N . ASN A 1 213 ? -30.447 5.892 8.397 1.00 91.44 213 ASN A N 1
ATOM 1772 C CA . ASN A 1 213 ? -30.395 7.265 7.883 1.00 91.44 213 ASN A CA 1
ATOM 1773 C C . ASN A 1 213 ? -29.219 7.474 6.899 1.00 91.44 213 ASN A C 1
ATOM 1775 O O . ASN A 1 213 ? -28.423 6.575 6.664 1.00 91.44 213 ASN A O 1
ATOM 1779 N N . LYS A 1 214 ? -29.099 8.672 6.300 1.00 93.12 214 LYS A N 1
ATOM 1780 C CA . LYS A 1 214 ? -28.088 8.980 5.257 1.00 93.12 214 LYS A CA 1
ATOM 1781 C C . LYS A 1 214 ? -26.856 9.755 5.755 1.00 93.12 214 LYS A C 1
ATOM 1783 O O . LYS A 1 214 ? -26.109 10.297 4.938 1.00 93.12 214 LYS A O 1
ATOM 1788 N N . PHE A 1 215 ? -26.656 9.904 7.064 1.00 93.81 215 PHE A N 1
ATOM 1789 C CA . PHE A 1 215 ? -25.598 10.749 7.625 1.00 93.81 215 PHE A CA 1
ATOM 1790 C C . PHE A 1 215 ? -24.205 10.237 7.257 1.00 93.81 215 PHE A C 1
ATOM 1792 O O . PHE A 1 215 ? -23.401 10.994 6.695 1.00 93.81 215 PHE A O 1
ATOM 1799 N N . LEU A 1 216 ? -23.917 8.964 7.544 1.00 91.94 216 LEU A N 1
ATOM 1800 C CA . LEU A 1 216 ? -22.577 8.416 7.374 1.00 91.94 216 LEU A CA 1
ATOM 1801 C C . LEU A 1 216 ? -22.177 8.364 5.896 1.00 91.94 216 LEU A C 1
ATOM 1803 O O . LEU A 1 216 ? -21.090 8.818 5.533 1.00 91.94 216 LEU A O 1
ATOM 1807 N N . SER A 1 217 ? -23.079 7.909 5.022 1.00 91.31 217 SER A N 1
ATOM 1808 C CA . SER A 1 217 ? -22.834 7.866 3.575 1.00 91.31 217 SER A CA 1
ATOM 1809 C C . SER A 1 217 ? -22.572 9.260 2.989 1.00 91.31 217 SER A C 1
ATOM 1811 O O . SER A 1 217 ? -21.610 9.433 2.236 1.00 91.31 217 SER A O 1
ATOM 1813 N N . LYS A 1 218 ? -23.344 10.288 3.381 1.00 92.31 218 LYS A N 1
ATOM 1814 C CA . LYS A 1 218 ? -23.105 11.687 2.975 1.00 92.31 218 LYS A CA 1
ATOM 1815 C C . LYS A 1 218 ? -21.738 12.190 3.444 1.00 92.31 218 LYS A C 1
ATOM 1817 O O . LYS A 1 218 ? -21.014 12.821 2.669 1.00 92.31 218 LYS A O 1
ATOM 1822 N N . LYS A 1 219 ? -21.358 11.902 4.694 1.00 93.50 219 LYS A N 1
ATOM 1823 C CA . LYS A 1 219 ? -20.055 12.293 5.254 1.00 93.50 219 LYS A CA 1
ATOM 1824 C C . LYS A 1 219 ? -18.899 11.617 4.525 1.00 93.50 219 LYS A C 1
ATOM 1826 O O . LYS A 1 219 ? -17.982 12.319 4.099 1.00 93.50 219 LYS A O 1
ATOM 1831 N N . ILE A 1 220 ? -18.968 10.301 4.318 1.00 91.00 220 ILE A N 1
ATOM 1832 C CA . ILE A 1 220 ? -17.954 9.544 3.575 1.00 91.00 220 ILE A CA 1
ATOM 1833 C C . ILE A 1 220 ? -17.818 10.110 2.157 1.00 91.00 220 ILE A C 1
ATOM 1835 O O . ILE A 1 220 ? -16.719 10.504 1.778 1.00 91.00 220 ILE A O 1
ATOM 1839 N N . LYS A 1 221 ? -18.915 10.271 1.403 1.00 89.62 221 LYS A N 1
ATOM 1840 C CA . LYS A 1 221 ? -18.877 10.860 0.047 1.00 89.62 221 LYS A CA 1
ATOM 1841 C C . LYS A 1 221 ? -18.202 12.239 0.025 1.00 89.62 221 LYS A C 1
ATOM 1843 O O . LYS A 1 221 ? -17.383 12.520 -0.847 1.00 89.62 221 LYS A O 1
ATOM 1848 N N . SER A 1 222 ? -18.485 13.088 1.014 1.00 91.19 222 SER A N 1
ATOM 1849 C CA . SER A 1 222 ? -17.906 14.437 1.111 1.00 91.19 222 SER A CA 1
ATOM 1850 C C . SER A 1 222 ? -16.390 14.452 1.374 1.00 91.19 222 SER A C 1
ATOM 1852 O O . SER A 1 222 ? -15.689 15.360 0.898 1.00 91.19 222 SER A O 1
ATOM 1854 N N . LEU A 1 223 ? -15.856 13.442 2.075 1.00 90.88 223 LEU A N 1
ATOM 1855 C CA . LEU A 1 223 ? -14.410 13.281 2.283 1.00 90.88 223 LEU A CA 1
ATOM 1856 C C . LEU A 1 223 ? -13.656 13.081 0.962 1.00 90.88 223 LEU A C 1
ATOM 1858 O O . LEU A 1 223 ? -12.562 13.620 0.797 1.00 90.88 223 LEU A O 1
ATOM 1862 N N . PHE A 1 224 ? -14.273 12.382 0.007 1.00 87.00 224 PHE A N 1
ATOM 1863 C CA . PHE A 1 224 ? -13.708 12.093 -1.315 1.00 87.00 224 PHE A CA 1
ATOM 1864 C C . PHE A 1 224 ? -14.060 13.147 -2.376 1.00 87.00 224 PHE A C 1
ATOM 1866 O O . PHE A 1 224 ? -13.827 12.943 -3.567 1.00 87.00 224 PHE A O 1
ATOM 1873 N N . TYR A 1 225 ? -14.568 14.316 -1.971 1.00 85.75 225 TYR A N 1
ATOM 1874 C CA . TYR A 1 225 ? -14.759 15.437 -2.889 1.00 85.75 225 TYR A CA 1
ATOM 1875 C C . TYR A 1 225 ? -13.412 16.099 -3.234 1.00 85.75 225 TYR A C 1
ATOM 1877 O O . TYR A 1 225 ? -12.929 17.006 -2.534 1.00 85.75 225 TYR A O 1
ATOM 1885 N N . LEU A 1 226 ? -12.811 15.606 -4.319 1.00 82.88 226 LEU A N 1
ATOM 1886 C CA . LEU A 1 226 ? -11.551 16.069 -4.904 1.00 82.88 226 LEU A CA 1
ATOM 1887 C C . LEU A 1 226 ? -11.780 17.203 -5.921 1.00 82.88 226 LEU A C 1
ATOM 1889 O O . LEU A 1 226 ? -12.842 17.277 -6.548 1.00 82.88 226 LEU A O 1
ATOM 1893 N N . ASN A 1 227 ? -10.771 18.067 -6.100 1.00 84.69 227 ASN A N 1
ATOM 1894 C CA . ASN A 1 227 ? -10.742 19.057 -7.189 1.00 84.69 227 ASN A CA 1
ATOM 1895 C C . ASN A 1 227 ? -10.651 18.358 -8.565 1.00 84.69 227 ASN A C 1
ATOM 1897 O O . ASN A 1 227 ? -10.348 17.167 -8.619 1.00 84.69 227 ASN A O 1
ATOM 19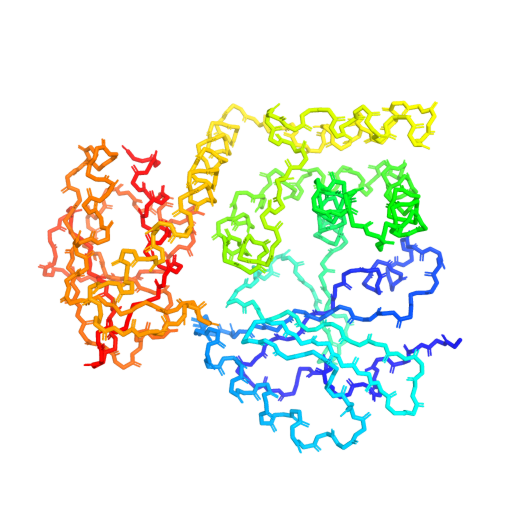01 N N . LYS A 1 228 ? -10.903 19.079 -9.669 1.00 83.75 228 LYS A N 1
ATOM 1902 C CA . LYS A 1 228 ? -10.964 18.501 -11.029 1.00 83.75 228 LYS A CA 1
ATOM 1903 C C . LYS A 1 228 ? -9.714 17.681 -11.384 1.00 83.75 228 LYS A C 1
ATOM 1905 O O . LYS A 1 228 ? -9.838 16.532 -11.791 1.00 83.75 228 LYS A O 1
ATOM 1910 N N . ASN A 1 229 ? -8.522 18.225 -11.140 1.00 80.25 229 ASN A N 1
ATOM 1911 C CA . ASN A 1 229 ? -7.262 17.558 -11.481 1.00 80.25 229 ASN A CA 1
ATOM 1912 C C . ASN A 1 229 ? -7.043 16.289 -10.646 1.00 80.25 229 ASN A C 1
ATOM 1914 O O . ASN A 1 229 ? -6.827 15.213 -11.195 1.00 80.25 229 ASN A O 1
ATOM 1918 N N . SER A 1 230 ? -7.162 16.380 -9.319 1.00 80.50 230 SER A N 1
ATOM 1919 C CA . SER A 1 230 ? -7.038 15.224 -8.425 1.00 80.50 230 SER A CA 1
ATOM 1920 C C . SER A 1 230 ? -8.114 14.172 -8.682 1.00 80.50 230 SER A C 1
ATOM 1922 O O . SER A 1 230 ? -7.836 12.990 -8.526 1.00 80.50 230 SER A O 1
ATOM 1924 N N . ARG A 1 231 ? -9.321 14.584 -9.088 1.00 82.44 231 ARG A N 1
ATOM 1925 C CA . ARG A 1 231 ? -10.420 13.684 -9.457 1.00 82.44 231 ARG A CA 1
ATOM 1926 C C . ARG A 1 231 ? -10.104 12.901 -10.725 1.00 82.44 231 ARG A C 1
ATOM 1928 O O . ARG A 1 231 ? -10.310 11.697 -10.727 1.00 82.44 231 ARG A O 1
ATOM 1935 N N . ASN A 1 232 ? -9.561 13.545 -11.757 1.00 80.75 232 ASN A N 1
ATOM 1936 C CA . ASN A 1 232 ? -9.152 12.850 -12.980 1.00 80.75 232 ASN A CA 1
ATOM 1937 C C . ASN A 1 232 ? -8.050 11.823 -12.693 1.00 80.75 232 ASN A C 1
ATOM 1939 O O . ASN A 1 232 ? -8.184 10.662 -13.066 1.00 80.75 232 ASN A O 1
ATOM 1943 N N . LEU A 1 233 ? -7.010 12.219 -11.947 1.00 80.62 233 LEU A N 1
ATOM 1944 C CA . LEU A 1 233 ? -5.936 11.299 -11.547 1.00 80.62 233 LEU A CA 1
ATOM 1945 C C . LEU A 1 233 ? -6.476 10.137 -10.711 1.00 80.62 233 LEU A C 1
ATOM 1947 O O . LEU A 1 233 ? -6.092 8.991 -10.911 1.00 80.62 233 LEU A O 1
ATOM 1951 N N . PHE A 1 234 ? -7.385 10.430 -9.783 1.00 81.62 234 PHE A N 1
ATOM 1952 C CA . PHE A 1 234 ? -8.031 9.417 -8.965 1.00 81.62 234 PHE A CA 1
ATOM 1953 C C . PHE A 1 234 ? -8.838 8.441 -9.817 1.00 81.62 234 PHE A C 1
ATOM 1955 O O . PHE A 1 234 ? -8.642 7.241 -9.688 1.00 81.62 234 PHE A O 1
ATOM 1962 N N . ASN A 1 235 ? -9.683 8.933 -10.722 1.00 79.25 235 ASN A N 1
ATOM 1963 C CA . ASN A 1 235 ? -10.480 8.094 -11.612 1.00 79.25 235 ASN A CA 1
ATOM 1964 C C . ASN A 1 235 ? -9.593 7.195 -12.482 1.00 79.25 235 ASN A C 1
ATOM 1966 O O . ASN A 1 235 ? -9.861 6.000 -12.571 1.00 79.25 235 ASN A O 1
ATOM 1970 N N . ASN A 1 236 ? -8.502 7.731 -13.040 1.00 79.50 236 ASN A N 1
ATOM 1971 C CA . ASN A 1 236 ? -7.534 6.941 -13.802 1.00 79.50 236 ASN A CA 1
ATOM 1972 C C . ASN A 1 236 ? -6.914 5.831 -12.942 1.00 79.50 236 ASN A C 1
ATOM 1974 O O . ASN A 1 236 ? -6.879 4.679 -13.366 1.00 79.50 236 ASN A O 1
ATOM 1978 N N . LEU A 1 237 ? -6.496 6.138 -11.707 1.00 81.00 237 LEU A N 1
ATOM 1979 C CA . LEU A 1 237 ? -6.009 5.114 -10.772 1.00 81.00 237 LEU A CA 1
ATOM 1980 C C . LEU A 1 237 ? -7.066 4.057 -10.470 1.00 81.00 237 LEU A C 1
ATOM 1982 O O . LEU A 1 237 ? -6.741 2.876 -10.427 1.00 81.00 237 LEU A O 1
ATOM 1986 N N . MET A 1 238 ? -8.321 4.460 -10.262 1.00 78.00 238 MET A N 1
ATOM 1987 C CA . MET A 1 238 ? -9.406 3.520 -9.999 1.00 78.00 238 MET A CA 1
ATOM 1988 C C . MET A 1 238 ? -9.606 2.570 -11.192 1.00 78.00 238 MET A C 1
ATOM 1990 O O . MET A 1 238 ? -9.728 1.368 -10.978 1.00 78.00 238 MET A O 1
ATOM 1994 N N . VAL A 1 239 ? -9.563 3.064 -12.434 1.00 77.06 239 VAL A N 1
ATOM 1995 C CA . VAL A 1 239 ? -9.657 2.222 -13.643 1.00 77.06 239 VAL A CA 1
ATOM 1996 C C . VAL A 1 239 ? -8.503 1.220 -13.723 1.00 77.06 239 VAL A C 1
ATOM 1998 O O . VAL A 1 239 ? -8.738 0.035 -13.950 1.00 77.06 239 VAL A O 1
ATOM 2001 N N . ILE A 1 240 ? -7.265 1.665 -13.489 1.00 78.00 240 ILE A N 1
ATOM 2002 C CA . ILE A 1 240 ? -6.093 0.776 -13.483 1.00 78.00 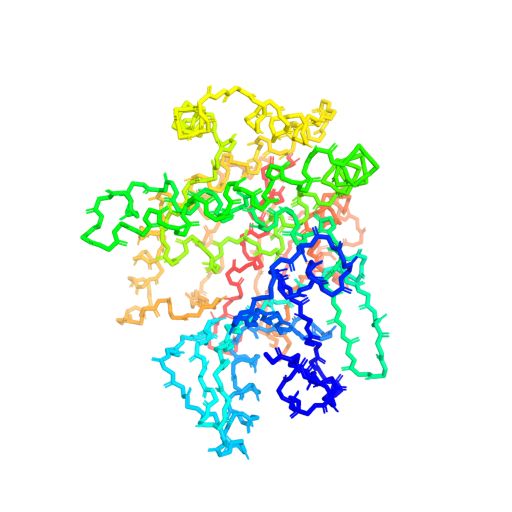240 ILE A CA 1
ATOM 2003 C C . ILE A 1 240 ? -6.234 -0.288 -12.395 1.00 78.00 240 ILE A C 1
ATOM 2005 O O . ILE A 1 240 ? -6.018 -1.469 -12.658 1.00 78.00 240 ILE A O 1
ATOM 2009 N N . ASN A 1 241 ? -6.619 0.119 -11.185 1.00 76.31 241 ASN A N 1
ATOM 2010 C CA . ASN A 1 241 ? -6.822 -0.794 -10.066 1.00 76.31 241 ASN A CA 1
ATOM 2011 C C . ASN A 1 241 ? -7.882 -1.853 -10.401 1.00 76.31 241 ASN A C 1
ATOM 2013 O O . ASN A 1 241 ? -7.631 -3.035 -10.191 1.00 76.31 241 ASN A O 1
ATOM 2017 N N . ASP A 1 242 ? -9.029 -1.449 -10.963 1.00 73.81 242 ASP A N 1
ATOM 2018 C CA . ASP A 1 242 ? -10.095 -2.363 -11.407 1.00 73.81 242 ASP A CA 1
ATOM 2019 C C . ASP A 1 242 ? -9.591 -3.349 -12.473 1.00 73.81 242 ASP A C 1
ATOM 2021 O O . ASP A 1 242 ? -9.890 -4.543 -12.421 1.00 73.81 242 ASP A O 1
ATOM 2025 N N . TYR A 1 243 ? -8.763 -2.880 -13.410 1.00 76.44 243 TYR A N 1
ATOM 2026 C CA . TYR A 1 243 ? -8.164 -3.741 -14.426 1.00 76.44 243 TYR A CA 1
ATOM 2027 C C . TYR A 1 243 ? -7.207 -4.778 -13.823 1.00 76.44 243 TYR A C 1
ATOM 2029 O O . TYR A 1 243 ? -7.339 -5.970 -14.113 1.00 76.44 243 TYR A O 1
ATOM 2037 N N . PHE A 1 244 ? -6.260 -4.353 -12.977 1.00 73.81 244 PHE A N 1
ATOM 2038 C CA . PHE A 1 244 ? -5.319 -5.265 -12.313 1.00 73.81 244 PHE A CA 1
ATOM 2039 C C . PHE A 1 244 ? -6.041 -6.280 -11.433 1.00 73.81 244 PHE A C 1
ATOM 2041 O O . PHE A 1 244 ? -5.634 -7.436 -11.382 1.00 73.81 244 PHE A O 1
ATOM 2048 N N . LEU A 1 245 ? -7.123 -5.861 -10.781 1.00 70.75 245 LEU A N 1
ATOM 2049 C CA . LEU A 1 245 ? -7.975 -6.723 -9.979 1.00 70.75 245 LEU A CA 1
ATOM 2050 C C . LEU A 1 245 ? -8.611 -7.846 -10.777 1.00 70.75 245 LEU A C 1
ATOM 2052 O O . LEU A 1 245 ? -8.413 -9.021 -10.468 1.00 70.75 245 LEU A O 1
ATOM 2056 N N . LYS A 1 246 ? -9.353 -7.482 -11.821 1.00 72.00 246 LYS A N 1
ATOM 2057 C CA . LYS A 1 246 ? -10.081 -8.443 -12.654 1.00 72.00 246 LYS A CA 1
ATOM 2058 C C . LYS A 1 246 ? -9.146 -9.402 -13.364 1.00 72.00 246 LYS A C 1
ATOM 2060 O O . LYS A 1 246 ? -9.443 -10.583 -13.492 1.00 72.00 246 LYS A O 1
ATOM 2065 N N . ASN A 1 247 ? -7.992 -8.897 -13.787 1.00 71.06 247 ASN A N 1
ATOM 2066 C CA . ASN A 1 247 ? -7.016 -9.677 -14.531 1.00 71.06 247 ASN A CA 1
ATOM 2067 C C . ASN A 1 247 ? -5.944 -10.304 -13.642 1.00 71.06 247 ASN A C 1
ATOM 2069 O O . ASN A 1 247 ? -5.031 -10.927 -14.173 1.00 71.06 247 ASN A O 1
ATOM 2073 N N . LYS A 1 248 ? -6.037 -10.182 -12.312 1.00 71.94 248 LYS A N 1
ATOM 2074 C CA . LYS A 1 248 ? -5.025 -10.658 -11.360 1.00 71.94 248 LYS A CA 1
ATOM 2075 C C . LYS A 1 248 ? -4.619 -12.099 -11.647 1.00 71.94 248 LYS A C 1
ATOM 2077 O O . LYS A 1 248 ? -3.458 -12.346 -11.942 1.00 71.94 248 LYS A O 1
ATOM 2082 N N . TYR A 1 249 ? -5.557 -13.043 -11.623 1.00 70.56 249 TYR A N 1
ATOM 2083 C CA . TYR A 1 249 ? -5.241 -14.460 -11.834 1.00 70.56 249 TYR A CA 1
ATOM 2084 C C . TYR A 1 249 ? -4.689 -14.742 -13.232 1.00 70.56 249 TYR A C 1
ATOM 2086 O O . TYR A 1 249 ? -3.785 -15.559 -13.361 1.00 70.56 249 TYR A O 1
ATOM 2094 N N . ASN A 1 250 ? -5.143 -14.014 -14.254 1.00 72.00 250 ASN A N 1
ATOM 2095 C CA . ASN A 1 250 ? -4.614 -14.133 -15.613 1.00 72.00 250 ASN A CA 1
ATOM 2096 C C . ASN A 1 250 ? -3.177 -13.604 -15.709 1.00 72.00 250 ASN A C 1
ATOM 2098 O O . ASN A 1 250 ? -2.323 -14.261 -16.297 1.00 72.00 250 ASN A O 1
ATOM 2102 N N . ILE A 1 251 ? -2.881 -12.459 -15.085 1.00 70.69 251 ILE A N 1
ATOM 2103 C CA . ILE A 1 251 ? -1.529 -11.894 -14.988 1.00 70.69 251 ILE A CA 1
ATOM 2104 C C . ILE A 1 251 ? -0.614 -12.879 -14.249 1.00 70.69 251 ILE A C 1
ATOM 2106 O O . ILE A 1 251 ? 0.462 -13.199 -14.749 1.00 70.69 251 ILE A O 1
ATOM 2110 N N . ILE A 1 252 ? -1.057 -13.410 -13.102 1.00 68.25 252 ILE A N 1
ATOM 2111 C CA . ILE A 1 252 ? -0.313 -14.405 -12.313 1.00 68.25 252 ILE A CA 1
ATOM 2112 C C . ILE A 1 252 ? -0.075 -15.681 -13.134 1.00 68.25 252 ILE A C 1
ATOM 2114 O O . ILE A 1 252 ? 1.055 -16.147 -13.227 1.00 68.25 252 ILE A O 1
ATOM 2118 N N . SER A 1 253 ? -1.115 -16.229 -13.765 1.00 67.31 253 SER A N 1
ATOM 2119 C CA . SER A 1 253 ? -1.042 -17.442 -14.587 1.00 67.31 253 SER A CA 1
ATOM 2120 C C . SER A 1 253 ? -0.083 -17.275 -15.767 1.00 67.31 253 SER A C 1
ATOM 2122 O O . SER A 1 253 ? 0.773 -18.128 -16.002 1.00 67.31 253 SER A O 1
ATOM 2124 N N . LYS A 1 254 ? -0.144 -16.131 -16.459 1.00 72.44 254 LYS A N 1
ATOM 2125 C CA . LYS A 1 254 ? 0.752 -15.808 -17.575 1.00 72.44 254 LYS A CA 1
ATOM 2126 C C . LYS A 1 254 ? 2.207 -15.687 -17.112 1.00 72.44 254 LYS A C 1
ATOM 2128 O O . LYS A 1 254 ? 3.092 -16.216 -17.775 1.00 72.44 254 LYS A O 1
ATOM 2133 N N . ILE A 1 255 ? 2.453 -15.070 -15.952 1.00 68.31 255 ILE A N 1
ATOM 2134 C CA . ILE A 1 255 ? 3.783 -15.038 -15.319 1.00 68.31 255 ILE A CA 1
ATOM 2135 C C . ILE A 1 255 ? 4.248 -16.464 -14.974 1.00 68.31 255 ILE A C 1
ATOM 2137 O O . ILE A 1 255 ? 5.373 -16.835 -15.295 1.00 68.31 255 ILE A O 1
ATOM 2141 N N . ASN A 1 256 ? 3.390 -17.297 -14.385 1.00 66.19 256 ASN A N 1
ATOM 2142 C CA . ASN A 1 256 ? 3.741 -18.662 -13.982 1.00 66.19 256 ASN A CA 1
ATOM 2143 C C . ASN A 1 256 ? 4.052 -19.580 -15.172 1.00 66.19 256 ASN A C 1
ATOM 2145 O O . ASN A 1 256 ? 5.041 -20.315 -15.136 1.00 66.19 256 ASN A O 1
ATOM 2149 N N . SER A 1 257 ? 3.242 -19.500 -16.232 1.00 67.06 257 SER A N 1
ATOM 2150 C CA . SER A 1 257 ? 3.418 -20.245 -17.483 1.00 67.06 257 SER A CA 1
ATOM 2151 C C . SER A 1 257 ? 4.798 -19.995 -18.098 1.00 67.06 257 SER A C 1
ATOM 2153 O O . SER A 1 257 ? 5.528 -20.940 -18.405 1.00 67.06 257 SER A O 1
ATOM 2155 N N . LEU A 1 258 ? 5.217 -18.728 -18.179 1.00 64.38 258 LEU A N 1
ATOM 2156 C CA . LEU A 1 258 ? 6.536 -18.354 -18.698 1.00 64.38 258 LEU A CA 1
ATOM 2157 C C . LEU A 1 258 ? 7.706 -18.910 -17.886 1.00 64.38 258 LEU A C 1
ATOM 2159 O O . LEU A 1 258 ? 8.797 -19.125 -18.422 1.00 64.38 258 LEU A O 1
ATOM 2163 N N . ASN A 1 259 ? 7.483 -19.136 -16.595 1.00 58.38 259 ASN A N 1
ATOM 2164 C CA . ASN A 1 259 ? 8.531 -19.512 -15.656 1.00 58.38 259 ASN A CA 1
ATOM 2165 C C . ASN A 1 259 ? 8.725 -21.025 -15.577 1.00 58.38 259 ASN A C 1
ATOM 2167 O O . ASN A 1 259 ? 9.572 -21.476 -14.809 1.00 58.38 259 ASN A O 1
ATOM 2171 N N . LYS A 1 260 ? 7.941 -21.811 -16.342 1.00 61.72 260 LYS A N 1
ATOM 2172 C CA . LYS A 1 260 ? 7.861 -23.281 -16.230 1.00 61.72 260 LYS A CA 1
ATOM 2173 C C . LYS A 1 260 ? 7.765 -23.737 -14.764 1.00 61.72 260 LYS A C 1
ATOM 2175 O O . LYS A 1 260 ? 8.253 -24.801 -14.398 1.00 61.72 260 LYS A O 1
ATOM 2180 N N . SER A 1 261 ? 7.178 -22.901 -13.908 1.00 55.75 261 SER A N 1
ATOM 2181 C CA . SER A 1 261 ? 7.197 -23.074 -12.460 1.00 55.75 261 SER A CA 1
ATOM 2182 C C . SER A 1 261 ? 5.770 -23.159 -11.951 1.00 55.75 261 SER A C 1
ATOM 2184 O O . SER A 1 261 ? 4.925 -22.355 -12.340 1.00 55.75 261 SER A O 1
ATOM 2186 N N . LYS A 1 262 ? 5.522 -24.071 -11.010 1.00 53.84 262 LYS A N 1
ATOM 2187 C CA . LYS A 1 262 ? 4.286 -24.093 -10.214 1.00 53.84 262 LYS A CA 1
ATOM 2188 C C . LYS A 1 262 ? 4.266 -23.005 -9.126 1.00 53.84 262 LYS A C 1
ATOM 2190 O O . LYS A 1 262 ? 3.384 -23.023 -8.274 1.00 53.84 262 LYS A O 1
ATOM 2195 N N . ASN A 1 263 ? 5.240 -22.088 -9.106 1.00 49.12 263 ASN A N 1
ATOM 2196 C CA . ASN A 1 263 ? 5.368 -21.119 -8.025 1.00 49.12 263 ASN A CA 1
ATOM 2197 C C . ASN A 1 263 ? 4.171 -20.171 -8.031 1.00 49.12 263 ASN A C 1
ATOM 2199 O O . ASN A 1 263 ? 3.969 -19.383 -8.947 1.00 49.12 263 ASN A O 1
ATOM 2203 N N . VAL A 1 264 ? 3.372 -20.246 -6.975 1.00 50.88 264 VAL A N 1
ATOM 2204 C CA . VAL A 1 264 ? 2.362 -19.240 -6.660 1.00 50.88 264 VAL A CA 1
ATOM 2205 C C . VAL A 1 264 ? 3.093 -17.936 -6.351 1.00 50.88 264 VAL A C 1
ATOM 2207 O O . VAL A 1 264 ? 4.129 -17.959 -5.680 1.00 50.88 264 VAL A O 1
ATOM 2210 N N . LEU A 1 265 ? 2.551 -16.798 -6.801 1.00 53.19 265 LEU A N 1
ATOM 2211 C CA . LEU A 1 265 ? 2.962 -15.486 -6.305 1.00 53.19 265 LEU A CA 1
ATOM 2212 C C . LEU A 1 265 ? 2.618 -15.390 -4.818 1.00 53.19 265 LEU A C 1
ATOM 2214 O O . LEU A 1 265 ? 1.576 -14.880 -4.422 1.00 53.19 265 LEU A O 1
ATOM 2218 N N . SER A 1 266 ? 3.492 -15.948 -3.990 1.00 49.50 266 SER A N 1
ATOM 2219 C CA . SER A 1 266 ? 3.431 -15.833 -2.540 1.00 49.50 266 SER A CA 1
ATOM 2220 C C . SER A 1 266 ? 4.020 -14.498 -2.077 1.00 49.50 266 SER A C 1
ATOM 2222 O O . SER A 1 266 ? 3.830 -14.106 -0.928 1.00 49.50 266 SER A O 1
ATOM 2224 N N . SER A 1 267 ? 4.706 -13.768 -2.965 1.00 59.62 267 SER A N 1
ATOM 2225 C CA . SER A 1 267 ? 5.412 -12.534 -2.643 1.00 59.62 267 SER A CA 1
ATOM 2226 C C . SER A 1 267 ? 5.236 -11.442 -3.711 1.00 59.62 267 SER A C 1
ATOM 2228 O O . SER A 1 267 ? 4.607 -11.638 -4.748 1.00 59.62 267 SER A O 1
ATOM 2230 N N . ASN A 1 268 ? 5.780 -10.254 -3.434 1.00 70.44 268 ASN A N 1
ATOM 2231 C CA . ASN A 1 268 ? 5.681 -9.051 -4.272 1.00 70.44 268 ASN A CA 1
ATOM 2232 C C . ASN A 1 268 ? 6.766 -9.009 -5.375 1.00 70.44 268 ASN A C 1
ATOM 2234 O O . ASN A 1 268 ? 7.136 -7.933 -5.865 1.00 70.44 268 ASN A O 1
ATOM 2238 N N . GLU A 1 269 ? 7.305 -10.173 -5.723 1.00 79.12 269 GLU A N 1
ATOM 2239 C CA . GLU A 1 269 ? 8.413 -10.396 -6.640 1.00 79.12 269 GLU A CA 1
ATOM 2240 C C . GLU A 1 269 ? 7.954 -11.342 -7.752 1.00 79.12 269 GLU A C 1
ATOM 2242 O O . GLU A 1 269 ? 7.330 -12.362 -7.475 1.00 79.12 269 GLU A O 1
ATOM 2247 N N . ILE A 1 270 ? 8.266 -11.013 -9.005 1.00 80.19 270 ILE A N 1
ATOM 2248 C CA . ILE A 1 270 ? 7.932 -11.845 -10.165 1.00 80.19 270 ILE A CA 1
ATOM 2249 C C . ILE A 1 270 ? 9.193 -12.203 -10.936 1.00 80.19 270 ILE A C 1
ATOM 2251 O O . ILE A 1 270 ? 10.061 -11.358 -11.125 1.00 80.19 270 ILE A O 1
ATOM 2255 N N . TYR A 1 271 ? 9.297 -13.439 -11.409 1.00 81.44 271 TYR A N 1
ATOM 2256 C CA . TYR A 1 271 ? 10.356 -13.817 -12.341 1.00 81.44 271 TYR A CA 1
ATOM 2257 C C . TYR A 1 271 ? 9.919 -13.466 -13.767 1.00 81.44 271 TYR A C 1
ATOM 2259 O O . TYR A 1 271 ? 8.796 -13.796 -14.159 1.00 81.44 271 TYR A O 1
ATOM 2267 N N . LEU A 1 272 ? 10.799 -12.817 -14.536 1.00 82.50 272 LEU A N 1
ATOM 2268 C CA . LEU A 1 272 ? 10.595 -12.521 -15.958 1.00 82.50 272 LEU A CA 1
ATOM 2269 C C . LEU A 1 272 ? 11.911 -12.662 -16.729 1.00 82.50 272 LEU A C 1
ATOM 2271 O O . LEU A 1 272 ? 12.874 -11.968 -16.427 1.00 82.50 272 LEU A O 1
ATOM 2275 N N . LYS A 1 273 ? 11.936 -13.459 -17.805 1.00 80.88 273 LYS A N 1
ATOM 2276 C CA . LYS A 1 273 ? 13.120 -13.529 -18.687 1.00 80.88 273 LYS A CA 1
ATOM 2277 C C . LYS A 1 273 ? 13.414 -12.213 -19.407 1.00 80.88 273 LYS A C 1
ATOM 2279 O O . LYS A 1 273 ? 14.568 -11.882 -19.652 1.00 80.88 273 LYS A O 1
ATOM 2284 N N . ASN A 1 274 ? 12.359 -11.481 -19.758 1.00 85.56 274 ASN A N 1
ATOM 2285 C CA . ASN A 1 274 ? 12.422 -10.172 -20.393 1.00 85.56 274 ASN A CA 1
ATOM 2286 C C . ASN A 1 274 ? 11.349 -9.276 -19.771 1.00 85.56 274 ASN A C 1
ATOM 2288 O O . ASN A 1 274 ? 10.167 -9.626 -19.778 1.00 85.56 274 ASN A O 1
ATOM 2292 N N . VAL A 1 275 ? 11.752 -8.116 -19.250 1.00 88.06 275 VAL A N 1
ATOM 2293 C CA . VAL A 1 275 ? 10.834 -7.180 -18.589 1.00 88.06 275 VAL A CA 1
ATOM 2294 C C . VAL A 1 275 ? 9.762 -6.636 -19.540 1.00 88.06 275 VAL A C 1
ATOM 2296 O O . VAL A 1 275 ? 8.637 -6.380 -19.112 1.00 88.06 275 VAL A O 1
ATOM 2299 N N . ASN A 1 276 ? 10.066 -6.531 -20.840 1.00 87.69 276 ASN A N 1
ATOM 2300 C CA . ASN A 1 276 ? 9.122 -6.025 -21.838 1.00 87.69 276 ASN A CA 1
ATOM 2301 C C . ASN A 1 276 ? 7.886 -6.913 -21.995 1.00 87.69 276 ASN A C 1
ATOM 2303 O O . ASN A 1 276 ? 6.811 -6.388 -22.260 1.00 87.69 276 ASN A O 1
ATOM 2307 N N . PHE A 1 277 ? 7.982 -8.214 -21.703 1.00 82.50 277 PHE A N 1
ATOM 2308 C CA . PHE A 1 277 ? 6.818 -9.101 -21.732 1.00 82.50 277 PHE A CA 1
ATOM 2309 C C . PHE A 1 277 ? 5.692 -8.627 -20.797 1.00 82.50 277 PHE A C 1
ATOM 2311 O O . PHE A 1 277 ? 4.506 -8.756 -21.105 1.00 82.50 277 PHE A O 1
ATOM 2318 N N . PHE A 1 278 ? 6.046 -8.056 -19.641 1.00 85.00 278 PHE A N 1
ATOM 2319 C CA . PHE A 1 278 ? 5.055 -7.480 -18.736 1.00 85.00 278 PHE A CA 1
ATOM 2320 C C . PHE A 1 278 ? 4.342 -6.294 -19.398 1.00 85.00 278 PHE A C 1
ATOM 2322 O O . PHE A 1 278 ? 3.110 -6.239 -19.414 1.00 85.00 278 PHE A O 1
ATOM 2329 N N . PHE A 1 279 ? 5.120 -5.387 -19.995 1.00 87.62 279 PHE A N 1
ATOM 2330 C CA . PHE A 1 279 ? 4.637 -4.162 -20.631 1.00 87.62 279 PHE A CA 1
ATOM 2331 C C . PHE A 1 279 ? 3.956 -4.379 -21.986 1.00 87.62 279 PHE A C 1
ATOM 2333 O O . PHE A 1 279 ? 3.200 -3.510 -22.413 1.00 87.62 279 PHE A O 1
ATOM 2340 N N . ASP A 1 280 ? 4.115 -5.543 -22.618 1.00 83.50 280 ASP A N 1
ATOM 2341 C CA . ASP A 1 280 ? 3.398 -5.900 -23.846 1.00 83.50 280 ASP A CA 1
ATOM 2342 C C . ASP A 1 280 ? 1.875 -5.837 -23.668 1.00 83.50 280 ASP A C 1
ATOM 2344 O O . ASP A 1 280 ? 1.166 -5.352 -24.547 1.00 83.50 280 ASP A O 1
ATOM 2348 N N . ASN A 1 281 ? 1.372 -6.220 -22.488 1.00 79.25 281 ASN A N 1
ATOM 2349 C CA . ASN A 1 281 ? -0.055 -6.129 -22.145 1.00 79.25 281 ASN A CA 1
ATOM 2350 C C . ASN A 1 281 ? -0.540 -4.676 -21.971 1.00 79.25 281 ASN A C 1
ATOM 2352 O O . ASN A 1 281 ? -1.738 -4.431 -21.857 1.00 79.25 281 ASN A O 1
ATOM 2356 N N . PHE A 1 282 ? 0.385 -3.716 -21.939 1.00 82.81 282 PHE A N 1
ATOM 2357 C CA . PHE A 1 282 ? 0.138 -2.294 -21.714 1.00 82.81 282 PHE A CA 1
ATOM 2358 C C . PHE A 1 282 ? 0.630 -1.427 -22.884 1.00 82.81 282 PHE A C 1
ATOM 2360 O O . PHE A 1 282 ? 0.614 -0.202 -22.789 1.00 82.81 282 PHE A O 1
ATOM 2367 N N . LYS A 1 283 ? 1.023 -2.030 -24.017 1.00 85.00 283 LYS A N 1
ATOM 2368 C CA . LYS A 1 283 ? 1.483 -1.297 -25.210 1.00 85.00 283 LYS A CA 1
ATOM 2369 C C . LYS A 1 283 ? 0.483 -0.240 -25.672 1.00 85.00 283 LYS A C 1
ATOM 2371 O O . LYS A 1 283 ? 0.879 0.879 -25.971 1.00 85.00 283 LYS A O 1
ATOM 2376 N N . MET A 1 284 ? -0.811 -0.560 -25.637 1.00 85.94 284 MET A N 1
ATOM 2377 C CA . MET A 1 284 ? -1.883 0.346 -26.067 1.00 85.94 284 MET A CA 1
ATOM 2378 C C . MET A 1 284 ? -1.966 1.641 -25.238 1.00 85.94 284 MET A C 1
ATOM 2380 O O . MET A 1 284 ? -2.404 2.670 -25.747 1.00 85.94 284 MET A O 1
ATOM 2384 N N . ILE A 1 285 ? -1.541 1.608 -23.969 1.00 87.06 285 ILE A N 1
ATOM 2385 C CA . ILE A 1 285 ? -1.514 2.796 -23.100 1.00 87.06 285 ILE A CA 1
ATOM 2386 C C . ILE A 1 285 ? -0.145 3.489 -23.089 1.00 87.06 285 ILE A C 1
ATOM 2388 O O . ILE A 1 285 ? -0.043 4.610 -22.608 1.00 87.06 285 ILE A O 1
ATOM 2392 N N . ASN A 1 286 ? 0.901 2.883 -23.656 1.00 89.12 286 ASN A N 1
ATOM 2393 C CA . ASN A 1 286 ? 2.232 3.480 -23.764 1.00 89.12 286 ASN A CA 1
ATOM 2394 C C . ASN A 1 286 ? 2.340 4.439 -24.965 1.00 89.12 286 ASN A C 1
ATOM 2396 O O . ASN A 1 286 ? 3.174 4.260 -25.851 1.00 89.12 286 ASN A O 1
ATOM 2400 N N . LYS A 1 287 ? 1.494 5.473 -25.004 1.00 88.88 287 LYS A N 1
ATOM 2401 C CA . LYS A 1 287 ? 1.424 6.418 -26.137 1.00 88.88 287 LYS A CA 1
ATOM 2402 C C . LYS A 1 287 ? 2.703 7.234 -26.337 1.00 88.88 287 LYS A C 1
ATOM 2404 O O . LYS A 1 287 ? 2.963 7.715 -27.432 1.00 88.88 287 LYS A O 1
ATOM 2409 N N . GLN A 1 288 ? 3.500 7.372 -25.279 1.00 91.75 288 GLN A N 1
ATOM 2410 C CA . GLN A 1 288 ? 4.763 8.113 -25.280 1.00 91.75 288 GLN A CA 1
ATOM 2411 C C . GLN A 1 288 ? 5.962 7.258 -25.725 1.00 91.75 288 GLN A C 1
ATOM 2413 O O . GLN A 1 288 ? 7.098 7.732 -25.680 1.00 91.75 288 GLN A O 1
ATOM 2418 N N . ASN A 1 289 ? 5.727 6.006 -26.143 1.00 91.50 289 ASN A N 1
ATOM 2419 C CA . ASN A 1 289 ? 6.754 5.068 -26.602 1.00 91.50 289 ASN A CA 1
ATOM 2420 C C . ASN A 1 289 ? 7.917 4.923 -25.604 1.00 91.50 289 ASN A C 1
ATOM 2422 O O . ASN A 1 289 ? 9.089 4.926 -25.986 1.00 91.50 289 ASN A O 1
ATOM 2426 N N . ILE A 1 290 ? 7.598 4.818 -24.309 1.00 94.88 290 ILE A N 1
ATOM 2427 C CA . ILE A 1 290 ? 8.593 4.544 -23.271 1.00 94.88 290 ILE A CA 1
ATOM 2428 C C . ILE A 1 290 ? 9.172 3.147 -23.492 1.00 94.88 290 ILE A C 1
ATOM 2430 O O . ILE A 1 290 ? 8.425 2.179 -23.639 1.00 94.88 290 ILE A O 1
ATOM 2434 N N . ILE A 1 291 ? 10.497 3.032 -23.488 1.00 94.69 291 ILE A N 1
ATOM 2435 C CA . ILE A 1 291 ? 11.207 1.763 -23.665 1.00 94.69 291 ILE A CA 1
ATOM 2436 C C . ILE A 1 291 ? 11.740 1.303 -22.308 1.00 94.69 291 ILE A C 1
ATOM 2438 O O . ILE A 1 291 ? 12.415 2.061 -21.605 1.00 94.69 291 ILE A O 1
ATOM 2442 N N . PHE A 1 292 ? 11.456 0.052 -21.947 1.00 95.88 292 PHE A N 1
ATOM 2443 C CA . PHE A 1 292 ? 11.870 -0.528 -20.675 1.00 95.88 292 PHE A CA 1
ATOM 2444 C C . PHE A 1 292 ? 13.051 -1.482 -20.862 1.00 95.88 292 PHE A C 1
ATOM 2446 O O . PHE A 1 292 ? 13.003 -2.423 -21.657 1.00 95.88 292 PHE A O 1
ATOM 2453 N N . TYR A 1 293 ? 14.103 -1.255 -20.082 1.00 95.25 293 TYR A N 1
ATOM 2454 C CA . TYR A 1 293 ? 15.269 -2.129 -19.988 1.00 95.25 293 TYR A CA 1
ATOM 2455 C C . TYR A 1 293 ? 15.381 -2.722 -18.591 1.00 95.25 293 TYR A C 1
ATOM 2457 O O . TYR A 1 293 ? 14.834 -2.191 -17.622 1.00 95.25 293 TYR A O 1
ATOM 2465 N N . SER A 1 294 ? 16.134 -3.811 -18.477 1.00 94.81 294 SER A N 1
ATOM 2466 C CA . SER A 1 294 ? 16.435 -4.440 -17.196 1.00 94.81 294 SER A CA 1
ATOM 2467 C C . SER A 1 294 ? 17.931 -4.592 -16.964 1.00 94.81 294 SER A C 1
ATOM 2469 O O . SER A 1 294 ? 18.668 -4.911 -17.894 1.00 94.81 294 SER A O 1
ATOM 2471 N N . LYS A 1 295 ? 18.366 -4.434 -15.710 1.00 95.06 295 LYS A N 1
ATOM 2472 C CA . LYS A 1 295 ? 19.750 -4.666 -15.276 1.00 95.06 295 LYS A CA 1
ATOM 2473 C C . LYS A 1 295 ? 19.780 -5.426 -13.955 1.00 95.06 295 LYS A C 1
ATOM 2475 O O . LYS A 1 295 ? 19.058 -5.084 -13.021 1.00 95.06 295 LYS A O 1
ATOM 2480 N N . ILE A 1 296 ? 20.670 -6.407 -13.853 1.00 94.62 296 ILE A N 1
ATOM 2481 C CA . ILE A 1 296 ? 20.912 -7.120 -12.599 1.00 94.62 296 ILE A CA 1
ATOM 2482 C C . ILE A 1 296 ? 21.588 -6.177 -11.591 1.00 94.62 296 ILE A C 1
ATOM 2484 O O . ILE A 1 296 ? 22.553 -5.489 -11.924 1.00 94.62 296 ILE A O 1
ATOM 2488 N N . SER A 1 297 ? 21.086 -6.125 -10.356 1.00 93.06 297 SER A N 1
ATOM 2489 C CA . SER A 1 297 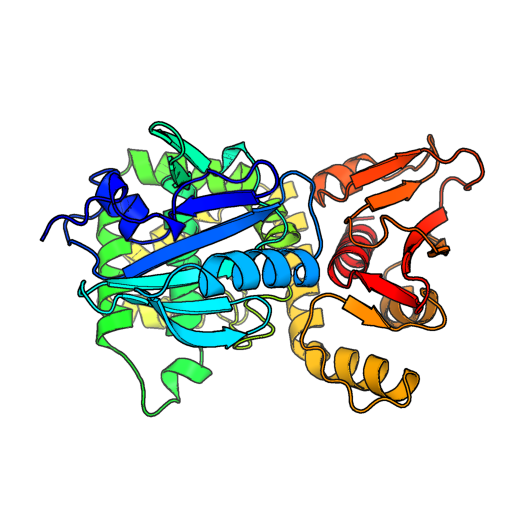? 21.622 -5.243 -9.310 1.00 93.06 297 SER A CA 1
ATOM 2490 C C . SER A 1 297 ? 21.497 -5.882 -7.930 1.00 93.06 297 SER A C 1
ATOM 2492 O O . SER A 1 297 ? 20.436 -6.413 -7.626 1.00 93.06 297 SER A O 1
ATOM 2494 N N . PRO A 1 298 ? 22.491 -5.763 -7.029 1.00 86.88 298 PRO A N 1
ATOM 2495 C CA . PRO A 1 298 ? 22.351 -6.221 -5.641 1.00 86.88 298 PRO A CA 1
ATOM 2496 C C . PRO A 1 298 ? 21.298 -5.423 -4.848 1.00 86.88 298 PRO A C 1
ATOM 2498 O O . PRO A 1 298 ? 20.839 -5.877 -3.805 1.00 86.88 298 PRO A O 1
ATOM 2501 N N . ASN A 1 299 ? 20.877 -4.256 -5.352 1.00 84.94 299 ASN A N 1
ATOM 2502 C CA . ASN A 1 299 ? 19.827 -3.417 -4.766 1.00 84.94 299 ASN A CA 1
ATOM 2503 C C . ASN A 1 299 ? 18.471 -3.573 -5.483 1.00 84.94 299 ASN A C 1
ATOM 2505 O O . ASN A 1 299 ? 17.617 -2.691 -5.373 1.00 84.94 299 ASN A O 1
ATOM 2509 N N . TRP A 1 300 ? 18.263 -4.658 -6.239 1.00 87.56 300 TRP A N 1
ATOM 2510 C CA . TRP A 1 300 ? 17.002 -4.934 -6.945 1.00 87.56 300 TRP A CA 1
ATOM 2511 C C . TRP A 1 300 ? 15.787 -5.010 -6.009 1.00 87.56 300 TRP A C 1
ATOM 2513 O O . TRP A 1 300 ? 14.662 -4.751 -6.421 1.00 87.56 300 TRP A O 1
ATOM 2523 N N . ASP A 1 301 ? 16.023 -5.329 -4.735 1.00 85.12 301 ASP A N 1
ATOM 2524 C CA . ASP A 1 301 ? 15.019 -5.400 -3.675 1.00 85.12 301 ASP A CA 1
ATOM 2525 C C . ASP A 1 301 ? 14.561 -4.017 -3.169 1.00 85.12 301 ASP A C 1
ATOM 2527 O O . ASP A 1 301 ? 13.771 -3.936 -2.224 1.00 85.12 301 ASP A O 1
ATOM 2531 N N . THR A 1 302 ? 15.041 -2.936 -3.793 1.00 86.12 302 THR A N 1
ATOM 2532 C CA . THR A 1 302 ? 14.602 -1.559 -3.550 1.00 86.12 302 THR A CA 1
ATOM 2533 C C . THR A 1 302 ? 13.757 -1.034 -4.709 1.00 86.12 302 THR A C 1
ATOM 2535 O O . THR A 1 302 ? 14.058 -1.270 -5.876 1.00 86.12 302 THR A O 1
ATOM 2538 N N . GLU A 1 303 ? 12.685 -0.297 -4.402 1.00 84.69 303 GLU A N 1
ATOM 2539 C CA . GLU A 1 303 ? 11.797 0.290 -5.421 1.00 84.69 303 GLU A CA 1
ATOM 2540 C C . GLU A 1 303 ? 12.417 1.523 -6.076 1.00 84.69 303 GLU A C 1
ATOM 2542 O O . GLU A 1 303 ? 12.037 2.666 -5.795 1.00 84.69 303 GLU A O 1
ATOM 2547 N N . ILE A 1 304 ? 13.403 1.277 -6.930 1.00 90.31 304 ILE A N 1
ATOM 2548 C CA . ILE A 1 304 ? 14.151 2.297 -7.643 1.00 90.31 304 ILE A CA 1
ATOM 2549 C C . ILE A 1 304 ? 14.316 1.917 -9.115 1.00 90.31 304 ILE A C 1
ATOM 2551 O O . ILE A 1 304 ? 14.446 0.743 -9.459 1.00 90.31 304 ILE A O 1
ATOM 2555 N N . ILE A 1 305 ? 14.306 2.932 -9.969 1.00 95.62 305 ILE A N 1
ATOM 2556 C CA . ILE A 1 305 ? 14.590 2.835 -11.405 1.00 95.62 305 ILE A CA 1
ATOM 2557 C C . ILE A 1 305 ? 15.743 3.774 -11.770 1.00 95.62 305 ILE A C 1
ATOM 2559 O O . ILE A 1 305 ? 16.129 4.635 -10.974 1.00 95.62 305 ILE A O 1
ATOM 2563 N N . GLU A 1 306 ? 16.265 3.661 -12.981 1.00 97.19 306 GLU A N 1
ATOM 2564 C CA . GLU A 1 306 ? 17.136 4.678 -13.567 1.00 97.19 306 GLU A CA 1
ATOM 2565 C C . GLU A 1 306 ? 16.433 5.357 -14.745 1.00 97.19 306 GLU A C 1
ATOM 2567 O O . GLU A 1 306 ? 15.721 4.707 -15.515 1.00 97.19 306 GLU A O 1
ATOM 2572 N N . ILE A 1 307 ? 16.627 6.671 -14.859 1.00 97.50 307 ILE A N 1
ATOM 2573 C CA . ILE A 1 307 ? 16.095 7.515 -15.934 1.00 97.50 307 ILE A CA 1
ATOM 2574 C C . ILE A 1 307 ? 17.167 8.502 -16.400 1.00 97.50 307 ILE A C 1
ATOM 2576 O O . ILE A 1 307 ? 18.093 8.818 -15.651 1.00 97.50 307 ILE A O 1
ATOM 2580 N N . ASN A 1 308 ? 17.012 9.049 -17.603 1.00 96.50 308 ASN A N 1
ATOM 2581 C CA . ASN A 1 308 ? 17.833 10.171 -18.054 1.00 96.50 308 ASN A CA 1
ATOM 2582 C C . ASN A 1 308 ? 17.498 11.464 -17.281 1.00 96.50 308 ASN A C 1
ATOM 2584 O O . ASN A 1 308 ? 16.357 11.668 -16.852 1.00 96.50 308 ASN A O 1
ATOM 2588 N N . LYS A 1 309 ? 18.461 12.384 -17.158 1.00 94.75 309 LYS A N 1
ATOM 2589 C CA . LYS A 1 309 ? 18.248 13.713 -16.555 1.00 94.75 309 LYS A CA 1
ATOM 2590 C C . LYS A 1 309 ? 17.138 14.518 -17.243 1.00 94.75 309 LYS A C 1
ATOM 2592 O O . LYS A 1 309 ? 16.405 15.248 -16.580 1.00 94.75 309 LYS A O 1
ATOM 2597 N N . SER A 1 310 ? 16.983 14.329 -18.549 1.00 94.69 310 SER A N 1
ATOM 2598 C CA . SER A 1 310 ? 15.989 14.963 -19.420 1.00 94.69 310 SER A CA 1
ATOM 2599 C C . SER A 1 310 ? 14.681 14.172 -19.535 1.00 94.69 310 SER A C 1
ATOM 2601 O O . SER A 1 310 ? 13.909 14.403 -20.466 1.00 94.69 310 SER A O 1
ATOM 2603 N N . PHE A 1 311 ? 14.410 13.221 -18.630 1.00 95.19 311 PHE A N 1
ATOM 2604 C CA . PHE A 1 311 ? 13.161 12.456 -18.646 1.00 95.19 311 PHE A CA 1
ATOM 2605 C C . PHE A 1 311 ? 11.943 13.395 -18.495 1.00 95.19 311 PHE A C 1
ATOM 2607 O O . PHE A 1 311 ? 11.798 14.062 -17.464 1.00 95.19 311 PHE A O 1
ATOM 2614 N N . PRO A 1 312 ? 11.027 13.457 -19.479 1.00 92.44 312 PRO A N 1
ATOM 2615 C CA . PRO A 1 312 ? 10.008 14.508 -19.534 1.00 92.44 312 PRO A CA 1
ATOM 2616 C C . PRO A 1 312 ? 8.932 14.378 -18.443 1.00 92.44 312 PRO A C 1
ATOM 2618 O O . PRO A 1 312 ? 8.305 15.366 -18.055 1.00 92.44 312 PRO A O 1
ATOM 2621 N N . PHE A 1 313 ? 8.745 13.182 -17.874 1.00 92.75 313 PHE A N 1
ATOM 2622 C CA . PHE A 1 313 ? 7.640 12.882 -16.956 1.00 92.75 313 PHE A CA 1
ATOM 2623 C C . PHE A 1 313 ? 8.052 12.800 -15.474 1.00 92.75 313 PHE A C 1
ATOM 2625 O O . PHE A 1 313 ? 7.369 12.171 -14.660 1.00 92.75 313 PHE A O 1
ATOM 2632 N N . ILE A 1 314 ? 9.138 13.478 -15.071 1.00 91.12 314 ILE A N 1
ATOM 2633 C CA . ILE A 1 314 ? 9.620 13.499 -13.670 1.00 91.12 314 ILE A CA 1
ATOM 2634 C C . ILE A 1 314 ? 8.531 13.953 -12.683 1.00 91.12 314 ILE A C 1
ATOM 2636 O O . ILE A 1 314 ? 8.430 13.424 -11.572 1.00 91.12 314 ILE A O 1
ATOM 2640 N N . LYS A 1 315 ? 7.686 14.921 -13.066 1.00 88.75 315 LYS A N 1
ATOM 2641 C CA . LYS A 1 315 ? 6.576 15.385 -12.213 1.00 88.75 315 LYS A CA 1
ATOM 2642 C C . LYS A 1 315 ? 5.598 14.248 -11.893 1.00 88.75 315 LYS A C 1
ATOM 2644 O O . LYS A 1 315 ? 5.159 14.142 -10.749 1.00 88.75 315 LYS A O 1
ATOM 2649 N N . VAL A 1 316 ? 5.314 13.374 -12.860 1.00 87.31 316 VAL A N 1
ATOM 2650 C CA . VAL A 1 316 ? 4.425 12.218 -12.681 1.00 87.31 316 VAL A CA 1
ATOM 2651 C C . VAL A 1 316 ? 5.095 11.144 -11.823 1.00 87.31 316 VAL A C 1
ATOM 2653 O O . VAL A 1 316 ? 4.478 10.663 -10.874 1.00 87.31 316 VAL A O 1
ATOM 2656 N N . LEU A 1 317 ? 6.382 10.848 -12.047 1.00 88.00 317 LEU A N 1
ATOM 2657 C CA . LEU A 1 317 ? 7.155 9.930 -11.192 1.00 88.00 317 LEU A CA 1
ATOM 2658 C C . LEU A 1 317 ? 7.103 10.322 -9.707 1.00 88.00 317 LEU A C 1
ATOM 2660 O O . LEU A 1 317 ? 6.918 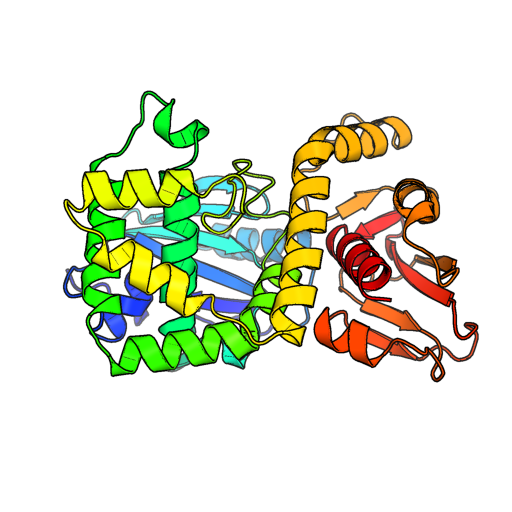9.466 -8.837 1.00 88.00 317 LEU A O 1
ATOM 2664 N N . LYS A 1 318 ? 7.194 11.625 -9.407 1.00 85.81 318 LYS A N 1
ATOM 2665 C CA . LYS A 1 318 ? 7.051 12.151 -8.038 1.00 85.81 318 LYS A CA 1
ATOM 2666 C C . LYS A 1 318 ? 5.656 11.898 -7.456 1.00 85.81 318 LYS A C 1
ATOM 2668 O O . LYS A 1 318 ? 5.552 11.552 -6.279 1.00 85.81 318 LYS A O 1
ATOM 2673 N N . VAL A 1 319 ? 4.594 12.028 -8.257 1.00 81.75 319 VAL A N 1
ATOM 2674 C CA . VAL A 1 319 ? 3.213 11.721 -7.834 1.00 81.75 319 VAL A CA 1
ATOM 2675 C C . VAL A 1 319 ? 3.066 10.232 -7.514 1.00 81.75 319 VAL A C 1
ATOM 2677 O O . VAL A 1 319 ? 2.597 9.882 -6.427 1.00 81.75 319 VAL A O 1
ATOM 2680 N N . VAL A 1 320 ? 3.554 9.366 -8.405 1.00 82.31 320 VAL A N 1
ATOM 2681 C CA . VAL A 1 320 ? 3.571 7.903 -8.225 1.00 82.31 320 VAL A CA 1
ATOM 2682 C C . VAL A 1 320 ? 4.469 7.485 -7.048 1.00 82.31 320 VAL A C 1
ATOM 2684 O O . VAL A 1 320 ? 4.267 6.438 -6.434 1.00 82.31 320 VAL A O 1
ATOM 2687 N N . SER A 1 321 ? 5.394 8.358 -6.635 1.00 81.62 321 SER A N 1
ATOM 2688 C CA . SER A 1 321 ? 6.366 8.116 -5.562 1.00 81.62 321 SER A CA 1
ATOM 2689 C C . SER A 1 321 ? 7.268 6.912 -5.870 1.00 81.62 321 SER A C 1
ATOM 2691 O O . SER A 1 321 ? 7.557 6.089 -4.999 1.00 81.62 321 SER A O 1
ATOM 2693 N N . LEU A 1 322 ? 7.708 6.803 -7.126 1.00 86.81 322 LEU A N 1
ATOM 2694 C CA . LEU A 1 322 ? 8.743 5.859 -7.536 1.00 86.81 322 LEU A CA 1
ATOM 2695 C C . LEU A 1 322 ? 10.105 6.559 -7.446 1.00 86.81 322 LEU A C 1
ATOM 2697 O O . LEU A 1 322 ? 10.293 7.628 -8.032 1.00 86.81 322 LEU A O 1
ATOM 2701 N N . LYS A 1 323 ? 11.042 5.997 -6.671 1.00 89.19 323 LYS A N 1
ATOM 2702 C CA . LYS A 1 323 ? 12.393 6.564 -6.568 1.00 89.19 323 LYS A CA 1
ATOM 2703 C C . LYS A 1 323 ? 13.140 6.323 -7.873 1.00 89.19 323 LYS A C 1
ATOM 2705 O O . LYS A 1 323 ? 12.939 5.303 -8.525 1.00 89.19 323 LYS A O 1
ATOM 2710 N N . TYR A 1 324 ? 14.036 7.235 -8.219 1.00 93.69 324 TYR A N 1
ATOM 2711 C CA . TYR A 1 324 ? 14.855 7.108 -9.413 1.00 93.69 324 TYR A CA 1
ATOM 2712 C C . TYR A 1 324 ? 16.286 7.592 -9.171 1.00 93.69 324 TYR A C 1
ATOM 2714 O O . TYR A 1 324 ? 16.533 8.410 -8.281 1.00 93.69 324 TYR A O 1
ATOM 2722 N N . LYS A 1 325 ? 17.216 7.077 -9.973 1.00 95.50 325 LYS A N 1
ATOM 2723 C CA . LYS A 1 325 ? 18.577 7.593 -10.152 1.00 95.50 325 LYS A CA 1
ATOM 2724 C C . LYS A 1 325 ? 18.720 8.163 -11.556 1.00 95.50 325 LYS A C 1
ATOM 2726 O O . LYS A 1 325 ? 18.018 7.733 -12.469 1.00 95.50 325 LYS A O 1
ATOM 2731 N N . ILE A 1 326 ? 19.633 9.114 -11.709 1.00 96.62 326 ILE A N 1
ATOM 2732 C CA . ILE A 1 326 ? 20.004 9.627 -13.024 1.00 96.62 326 ILE A CA 1
ATOM 2733 C C . ILE A 1 326 ? 21.047 8.698 -13.645 1.00 96.62 326 ILE A C 1
ATOM 2735 O O . ILE A 1 326 ? 22.024 8.346 -12.986 1.00 96.62 326 ILE A O 1
ATOM 2739 N N . ASN A 1 327 ? 20.815 8.307 -14.894 1.00 96.25 327 ASN A N 1
ATOM 2740 C CA . ASN A 1 327 ? 21.763 7.599 -15.743 1.00 96.25 327 ASN A CA 1
ATOM 2741 C C . ASN A 1 327 ? 21.814 8.311 -17.101 1.00 96.25 327 ASN A C 1
ATOM 2743 O O . ASN A 1 327 ? 20.846 8.278 -17.861 1.00 96.25 327 ASN A O 1
ATOM 2747 N N . GLU A 1 328 ? 22.940 8.965 -17.384 1.00 94.81 328 GLU A N 1
ATOM 2748 C CA . GLU A 1 328 ? 23.132 9.760 -18.604 1.00 94.81 328 GLU A CA 1
ATOM 2749 C C . GLU A 1 328 ? 23.243 8.895 -19.872 1.00 94.81 328 GLU A C 1
ATOM 2751 O O . GLU A 1 328 ? 23.004 9.395 -20.965 1.00 94.81 328 GLU A O 1
ATOM 2756 N N . ASN A 1 329 ? 23.498 7.586 -19.741 1.00 94.88 329 ASN A N 1
ATOM 2757 C CA . ASN A 1 329 ? 23.551 6.655 -20.875 1.00 94.88 329 ASN A CA 1
ATOM 2758 C C . ASN A 1 329 ? 22.159 6.242 -21.385 1.00 94.88 329 ASN A C 1
ATOM 2760 O O . ASN A 1 329 ? 22.055 5.551 -22.395 1.00 94.88 329 ASN A O 1
ATOM 2764 N N . LEU A 1 330 ? 21.086 6.600 -20.671 1.00 96.19 330 LEU A N 1
ATOM 2765 C CA . LEU A 1 330 ? 19.717 6.356 -21.119 1.00 96.19 330 LEU A CA 1
ATOM 2766 C C . LEU A 1 330 ? 19.232 7.512 -21.991 1.00 96.19 330 LEU A C 1
ATOM 2768 O O . LEU A 1 330 ? 19.467 8.673 -21.675 1.00 96.19 330 LEU A O 1
ATOM 2772 N N . ASN A 1 331 ? 18.450 7.213 -23.022 1.00 94.81 331 ASN A N 1
ATOM 2773 C CA . ASN A 1 331 ? 17.699 8.229 -23.755 1.00 94.81 331 ASN A CA 1
ATOM 2774 C C . ASN A 1 331 ? 16.516 8.751 -22.920 1.00 94.81 331 ASN A C 1
ATOM 2776 O O . ASN A 1 331 ? 16.018 8.083 -22.011 1.00 94.81 331 ASN A O 1
ATOM 2780 N N . LYS A 1 332 ? 15.989 9.930 -23.278 1.00 93.88 332 LYS A N 1
ATOM 2781 C CA . LYS A 1 332 ? 14.894 10.603 -22.544 1.00 93.88 332 LYS A CA 1
ATOM 2782 C C . LYS A 1 332 ? 13.590 9.801 -22.404 1.00 93.88 332 LYS A C 1
ATOM 2784 O O . LYS A 1 332 ? 12.800 10.117 -21.525 1.00 93.88 332 LYS A O 1
ATOM 2789 N N . ASN A 1 333 ? 13.377 8.773 -23.229 1.00 92.69 333 ASN A N 1
ATOM 2790 C CA . ASN A 1 333 ? 12.198 7.893 -23.193 1.00 92.69 333 ASN A CA 1
ATOM 2791 C C . ASN A 1 333 ? 12.530 6.477 -22.694 1.00 92.69 333 ASN A C 1
ATOM 2793 O O . ASN A 1 333 ? 11.733 5.560 -22.865 1.00 92.69 333 ASN A O 1
ATOM 2797 N N . GLN A 1 334 ? 13.709 6.270 -22.107 1.00 95.75 334 GLN A N 1
ATOM 2798 C CA . GLN A 1 334 ? 14.135 4.968 -21.607 1.00 95.75 334 GLN A CA 1
ATOM 2799 C C . GLN A 1 334 ? 14.082 4.927 -20.082 1.00 95.75 334 GLN A C 1
ATOM 2801 O O . GLN A 1 334 ? 14.450 5.885 -19.400 1.00 95.75 334 GLN A O 1
ATOM 2806 N N . ILE A 1 335 ? 13.633 3.791 -19.554 1.00 97.38 335 ILE A N 1
ATOM 2807 C CA . ILE A 1 335 ? 13.627 3.500 -18.121 1.00 97.38 335 ILE A CA 1
ATOM 2808 C C . ILE A 1 335 ? 14.331 2.166 -17.903 1.00 97.38 335 ILE A C 1
ATOM 2810 O O . ILE A 1 335 ? 13.956 1.157 -18.500 1.00 97.38 335 ILE A O 1
ATOM 2814 N N . LEU A 1 336 ? 15.323 2.149 -17.015 1.00 97.38 336 LEU A N 1
ATOM 2815 C CA . LEU A 1 336 ? 16.021 0.929 -16.621 1.00 97.38 336 LEU A CA 1
ATOM 2816 C C . LEU A 1 336 ? 15.538 0.467 -15.244 1.00 97.38 336 LEU A C 1
ATOM 2818 O O . LEU A 1 336 ? 15.491 1.229 -14.277 1.00 97.38 336 LEU A O 1
ATOM 2822 N N . ILE A 1 337 ? 15.151 -0.803 -15.179 1.00 96.81 337 ILE A N 1
ATOM 2823 C CA . ILE A 1 337 ? 14.535 -1.450 -14.022 1.00 96.81 337 ILE A CA 1
ATOM 2824 C C . ILE A 1 337 ? 15.505 -2.497 -13.478 1.00 96.81 337 ILE A C 1
ATOM 2826 O O . ILE A 1 337 ? 16.113 -3.251 -14.236 1.00 96.81 337 ILE A O 1
ATOM 2830 N N . TYR A 1 338 ? 15.654 -2.576 -12.159 1.00 95.25 338 TYR A N 1
ATOM 2831 C CA . TYR A 1 338 ? 16.527 -3.582 -11.567 1.00 95.25 338 TYR A CA 1
ATOM 2832 C C . TYR A 1 338 ? 15.854 -4.946 -11.406 1.00 95.25 338 TYR A C 1
ATOM 2834 O O . TYR A 1 338 ? 14.679 -5.036 -11.046 1.00 95.25 338 TYR A O 1
ATOM 2842 N N . SER A 1 339 ? 16.647 -5.997 -11.608 1.00 92.62 339 SER A N 1
ATOM 2843 C CA . SER A 1 339 ? 16.291 -7.387 -11.331 1.00 92.62 339 SER A CA 1
ATOM 2844 C C . SER A 1 339 ? 17.346 -8.080 -10.470 1.00 92.62 339 SER A C 1
ATOM 2846 O O . SER A 1 339 ? 18.497 -7.641 -10.391 1.00 92.62 339 SER A O 1
ATOM 2848 N N . SER A 1 340 ? 16.976 -9.193 -9.838 1.00 90.19 340 SER A N 1
ATOM 2849 C CA . SER A 1 340 ? 17.945 -10.077 -9.183 1.00 90.19 340 SER A CA 1
ATOM 2850 C C . SER A 1 340 ? 18.759 -10.881 -10.206 1.00 90.19 340 SER A C 1
ATOM 2852 O O . SER A 1 340 ? 18.416 -10.923 -11.391 1.00 90.19 340 SER A O 1
ATOM 2854 N N . ASN A 1 341 ? 19.803 -11.584 -9.751 1.00 88.00 341 ASN A N 1
ATOM 2855 C CA . ASN A 1 341 ? 20.552 -12.545 -10.581 1.00 88.00 341 ASN A CA 1
ATOM 2856 C C . ASN A 1 341 ? 19.655 -13.677 -11.108 1.00 88.00 341 ASN A C 1
ATOM 2858 O O . ASN A 1 341 ? 19.951 -14.285 -12.129 1.00 88.00 341 ASN A O 1
ATOM 2862 N N . LYS A 1 342 ? 18.541 -13.942 -10.416 1.00 85.19 342 LYS A N 1
ATOM 2863 C CA . LYS A 1 342 ? 17.507 -14.890 -10.831 1.00 85.19 342 LYS A CA 1
ATOM 2864 C C . LYS A 1 342 ? 16.421 -14.222 -11.676 1.00 85.19 342 LYS A C 1
ATOM 2866 O O . LYS A 1 342 ? 15.348 -14.782 -11.778 1.00 85.19 342 LYS A O 1
ATOM 2871 N N . GLN A 1 343 ? 16.644 -13.025 -12.221 1.00 86.69 343 GLN A N 1
ATOM 2872 C CA . GLN A 1 343 ? 15.645 -12.279 -12.998 1.00 86.69 343 GLN A CA 1
ATOM 2873 C C . GLN A 1 343 ? 14.326 -12.019 -12.237 1.00 86.69 343 GLN A C 1
ATOM 2875 O O . GLN A 1 343 ? 13.251 -11.946 -12.832 1.00 86.69 343 GLN A O 1
ATOM 2880 N N . GLU A 1 344 ? 14.396 -11.867 -10.909 1.00 87.25 344 GLU A N 1
ATOM 2881 C CA . GLU A 1 344 ? 13.248 -11.445 -10.098 1.00 87.25 344 GLU A CA 1
ATOM 2882 C C . GLU A 1 344 ? 13.108 -9.917 -10.166 1.00 87.25 344 GLU A C 1
ATOM 2884 O O . GLU A 1 344 ? 14.076 -9.193 -9.929 1.00 87.25 344 GLU A O 1
ATOM 2889 N N . PHE A 1 345 ? 11.902 -9.426 -10.439 1.00 87.75 345 PHE A N 1
ATOM 2890 C CA . PHE A 1 345 ? 11.531 -8.014 -10.465 1.00 87.75 345 PHE A CA 1
ATOM 2891 C C . PHE A 1 345 ? 10.530 -7.709 -9.359 1.00 87.75 345 PHE A C 1
ATOM 2893 O O . PHE A 1 345 ? 9.655 -8.517 -9.048 1.00 87.75 345 PHE A O 1
ATOM 2900 N N . LEU A 1 346 ? 10.593 -6.500 -8.802 1.00 86.06 346 LEU A N 1
ATOM 2901 C CA . LEU A 1 346 ? 9.565 -6.028 -7.880 1.00 86.06 346 LEU A CA 1
ATOM 2902 C C . LEU A 1 346 ? 8.284 -5.707 -8.653 1.00 86.06 346 LEU A C 1
ATOM 2904 O O . LEU A 1 346 ? 8.218 -4.716 -9.382 1.00 86.06 346 LEU A O 1
ATOM 2908 N N . LEU A 1 347 ? 7.234 -6.491 -8.427 1.00 82.44 347 LEU A N 1
ATOM 2909 C CA . LEU A 1 347 ? 5.953 -6.319 -9.109 1.00 82.44 347 LEU A CA 1
ATOM 2910 C C . LEU A 1 347 ? 5.336 -4.936 -8.842 1.00 82.44 347 LEU A C 1
ATOM 2912 O O . LEU A 1 347 ? 4.747 -4.334 -9.733 1.00 82.44 347 LEU A O 1
ATOM 2916 N N . ASN A 1 348 ? 5.552 -4.371 -7.651 1.00 81.12 348 ASN A N 1
ATOM 2917 C CA . ASN A 1 348 ? 5.110 -3.008 -7.344 1.00 81.12 348 ASN A CA 1
ATOM 2918 C C . ASN A 1 348 ? 5.849 -1.932 -8.163 1.00 81.12 348 ASN A C 1
ATOM 2920 O O . ASN A 1 348 ? 5.243 -0.933 -8.539 1.00 81.12 348 ASN A O 1
ATOM 2924 N N . THR A 1 349 ? 7.140 -2.126 -8.465 1.00 88.69 349 THR A N 1
ATOM 2925 C CA . THR A 1 349 ? 7.882 -1.224 -9.362 1.00 88.69 349 THR A CA 1
ATOM 2926 C C . THR A 1 349 ? 7.255 -1.254 -10.752 1.00 88.69 349 THR A C 1
ATOM 2928 O O . THR A 1 349 ? 6.968 -0.202 -11.316 1.00 88.69 349 THR A O 1
ATOM 2931 N N . LEU A 1 350 ? 6.965 -2.450 -11.271 1.00 89.56 350 LEU A N 1
ATOM 2932 C CA . LEU A 1 350 ? 6.325 -2.623 -12.577 1.00 89.56 350 LEU A CA 1
ATOM 2933 C C . LEU A 1 350 ? 4.910 -2.030 -12.612 1.00 89.56 350 LEU A C 1
ATOM 2935 O O . LEU A 1 350 ? 4.565 -1.313 -13.547 1.00 89.56 350 LEU A O 1
ATOM 2939 N N . TYR A 1 351 ? 4.117 -2.245 -11.562 1.00 87.19 351 TYR A N 1
ATOM 2940 C CA . TYR A 1 351 ? 2.802 -1.626 -11.411 1.00 87.19 351 TYR A CA 1
ATOM 2941 C C . TYR A 1 351 ? 2.881 -0.091 -11.418 1.00 87.19 351 TYR A C 1
ATOM 2943 O O . TYR A 1 351 ? 2.168 0.561 -12.177 1.00 87.19 351 TYR A O 1
ATOM 2951 N N . LYS A 1 352 ? 3.779 0.502 -10.624 1.00 89.19 352 LYS A N 1
ATOM 2952 C CA . LYS A 1 352 ? 3.985 1.959 -10.594 1.00 89.19 352 LYS A CA 1
ATOM 2953 C C . LYS A 1 352 ? 4.379 2.517 -11.962 1.00 89.19 352 LYS A C 1
ATOM 2955 O O . LYS A 1 352 ? 3.984 3.630 -12.300 1.00 89.19 352 LYS A O 1
ATOM 2960 N N . LEU A 1 353 ? 5.118 1.751 -12.760 1.00 93.00 353 LEU A N 1
ATOM 2961 C CA . LEU A 1 353 ? 5.426 2.117 -14.140 1.00 93.00 353 LEU A CA 1
ATOM 2962 C C . LEU A 1 353 ? 4.194 2.035 -15.049 1.00 93.00 353 LEU A C 1
ATOM 2964 O O . LEU A 1 353 ? 4.013 2.914 -15.879 1.00 93.00 353 LEU A O 1
ATOM 2968 N N . VAL A 1 354 ? 3.289 1.075 -14.855 1.00 90.38 354 VAL A N 1
ATOM 2969 C CA . VAL A 1 354 ? 1.990 1.077 -15.556 1.00 90.38 354 VAL A CA 1
ATOM 2970 C C . VAL A 1 354 ? 1.140 2.285 -15.156 1.00 90.38 354 VAL A C 1
ATOM 2972 O O . VAL A 1 354 ? 0.540 2.923 -16.017 1.00 90.38 354 VAL A O 1
ATOM 2975 N N . VAL A 1 355 ? 1.138 2.665 -13.874 1.00 88.62 355 VAL A N 1
ATOM 2976 C CA . VAL A 1 355 ? 0.484 3.905 -13.422 1.00 88.62 355 VAL A CA 1
ATOM 2977 C C . VAL A 1 355 ? 1.085 5.129 -14.106 1.00 88.62 355 VAL A C 1
ATOM 2979 O O . VAL A 1 355 ? 0.339 5.994 -14.555 1.00 88.62 355 VAL A O 1
ATOM 2982 N N . LEU A 1 356 ? 2.417 5.195 -14.212 1.00 91.00 356 LEU A N 1
ATOM 2983 C CA . LEU A 1 356 ? 3.101 6.251 -14.957 1.00 91.00 356 LEU A CA 1
ATOM 2984 C C . LEU A 1 356 ? 2.594 6.316 -16.403 1.00 91.00 356 LEU A C 1
ATOM 2986 O O . LEU A 1 356 ? 2.246 7.407 -16.838 1.00 91.00 356 LEU A O 1
ATOM 2990 N N . LEU A 1 357 ? 2.498 5.178 -17.102 1.00 90.38 357 LEU A N 1
ATOM 2991 C CA . LEU A 1 357 ? 2.032 5.119 -18.494 1.00 90.38 357 LEU A CA 1
ATOM 2992 C C . LEU A 1 357 ? 0.608 5.652 -18.685 1.00 90.38 357 LEU A C 1
ATOM 2994 O O . LEU A 1 357 ? 0.343 6.287 -19.689 1.00 90.38 357 LEU A O 1
ATOM 2998 N N . VAL A 1 358 ? -0.308 5.429 -17.741 1.00 87.88 358 VAL A N 1
ATOM 2999 C CA . VAL A 1 358 ? -1.689 5.950 -17.856 1.00 87.88 358 VAL A CA 1
ATOM 3000 C C . VAL A 1 358 ? -1.781 7.451 -17.576 1.00 87.88 358 VAL A C 1
ATOM 3002 O O . VAL A 1 358 ? -2.752 8.107 -17.951 1.00 87.88 358 VAL A O 1
ATOM 3005 N N . PHE A 1 359 ? -0.808 8.003 -16.857 1.00 85.75 359 PHE A N 1
ATOM 3006 C CA . PHE A 1 359 ? -0.802 9.414 -16.482 1.00 85.75 359 PHE A CA 1
ATOM 3007 C C . PHE A 1 359 ? -0.200 10.322 -17.564 1.00 85.75 359 PHE A C 1
ATOM 3009 O O . PHE A 1 359 ? -0.402 11.536 -17.483 1.00 85.75 359 PHE A O 1
ATOM 3016 N N . ILE A 1 360 ? 0.550 9.758 -18.512 1.00 87.19 360 ILE A N 1
ATOM 3017 C CA . ILE A 1 360 ? 1.262 10.455 -19.597 1.00 87.19 360 ILE A CA 1
ATOM 3018 C C . ILE A 1 360 ? 0.619 10.139 -20.946 1.00 87.19 360 ILE A C 1
ATOM 3020 O O . ILE A 1 360 ? 0.787 10.960 -21.875 1.00 87.19 360 ILE A O 1
#

pLDDT: mean 83.01, std 11.03, range [46.69, 97.5]

Secondary structure (DSSP, 8-state):
----GGG-GGGS---SSEEEEEEHHHHHHHTTS--SPPSEEEEEEEETT-B-HHHHHHHHHHHHTT-TTEEEEEE-SSEEEEEETTSS-EEEEEE-S---GGGEEEEETTEEEE-HHHHHHHHHHHHHHHTSHHHHTSTT--HHHHHHHHHHHHHHHH-HHHHHHHHHHHHHHHHHHHHHH-SHHHHHHH----TTSGGGTHHHHHHHHHHTSSHHHHHHHHHT---HHHHHHHHHHHHHHHHHHHTHHHHHHHHHHHTT------SSEEE-S-THHHHHTTGGG-TT--EEEEEE-TTTTBSEEEE-TT-TTHHHHHHHT-EEEE-TTS-TTEEEEEE-TT-EEEHHHHHHHHHHHHH-

Foldseek 3Di:
DPDDCVVVVLQFQPDPFKAKAWAAPCLCVVVVLDPDDDQEIEIEMETPQLFFLQVVQVVVVVVVVVDPQWDWPDDASAWTWIDGPPGSHIYIYGYFSDDDPVQWDDPDRRHIYGDPLVNLVVLLQVLLVLLAPVLVVDPNNPVVVNLVSLVSNVSQLVPPVSLVVSLVCCQVCVLQCCLRRDDCPVLVPGVRDRCPDPVNVVSQVVSCVSVVHNVSVVSVVSSPPYDPVSVVLVVLSSVLSVVCSVCVVVLQVVQCVQVVHPDGCSTQKGADPFLVVSCVVVVVLQPVPQAEAEDEDPRQSHQEKEAAPLQPQVVLCVSSVRHYDHDNPDDNRYIYHYAHPRRMHRNSSVSSVSSSSNVD

Sequence (360 aa):
MIINLDNVDIVRNKDENLIKVVQGSFALNSYGILERKPNDLDLIIFSKKIKSLRFLNQKLMIELSKNKNLDVKLSTPFFKKLEFKNLDLTIEIILAKFLKPNIYKKIKKNLYFVKPEYAILVKIFQISAVLSNHFLGSDNLNFQKIIITLQDLKIILKNKLLFHKTRAFIRKNLLSIIINNFIFDFFLRDNIELIWFSKNAYKFELINSIEGNKFLSKKIKSLFYLNKNSRNLFNNLMVINDYFLKNKYNIISKINSLNKSKNVLSSNEIYLKNVNFFFDNFKMINKQNIIFYSKISPNWDTEIIEINKSFPFIKVLKVVSLKYKINENLNKNQILIYSSNKQEFLLNTLYKLVVLLVFI

Organism: NCBI:txid29562

Radius of gyration: 21.04 Å; chains: 1; bounding box: 55×44×58 Å